Protein AF-A0A1S4CVJ0-F1 (afdb_monomer_lite)

pLDDT: mean 71.54, std 16.16, range [36.59, 92.19]

Structure (mmCIF, N/CA/C/O backbone):
data_AF-A0A1S4CVJ0-F1
#
_entry.id   AF-A0A1S4CVJ0-F1
#
loop_
_atom_site.group_PDB
_atom_site.id
_atom_site.type_symbol
_atom_site.label_atom_id
_atom_site.label_alt_id
_atom_site.label_comp_id
_atom_site.label_asym_id
_atom_site.label_entity_id
_atom_site.label_seq_id
_atom_site.pdbx_PDB_ins_code
_atom_site.Cartn_x
_atom_site.Cartn_y
_atom_site.Cartn_z
_atom_site.occupancy
_atom_site.B_iso_or_equiv
_atom_site.auth_seq_id
_atom_site.auth_comp_id
_atom_site.auth_asym_id
_atom_site.auth_atom_id
_atom_site.pdbx_PDB_model_num
ATOM 1 N N . MET A 1 1 ? 39.251 -21.357 39.640 1.00 58.16 1 MET A N 1
ATOM 2 C CA . MET A 1 1 ? 38.758 -21.929 38.361 1.00 58.16 1 MET A CA 1
ATOM 3 C C . MET A 1 1 ? 37.463 -21.287 37.866 1.00 58.16 1 MET A C 1
ATOM 5 O O . MET A 1 1 ? 37.395 -21.019 36.678 1.00 58.16 1 MET A O 1
ATOM 9 N N . ALA A 1 2 ? 36.484 -20.960 38.722 1.00 58.66 2 ALA A N 1
ATOM 10 C CA . ALA A 1 2 ? 35.226 -20.328 38.287 1.00 58.66 2 ALA A CA 1
ATOM 11 C C . ALA A 1 2 ? 35.395 -18.934 37.638 1.00 58.66 2 ALA A C 1
ATOM 13 O O . ALA A 1 2 ? 34.772 -18.647 36.623 1.00 58.66 2 ALA A O 1
ATOM 14 N N . ALA A 1 3 ? 36.299 -18.095 38.158 1.00 59.94 3 ALA A N 1
ATOM 15 C CA . ALA A 1 3 ? 36.538 -16.756 37.606 1.00 59.94 3 ALA A CA 1
ATOM 16 C C . ALA A 1 3 ? 37.170 -16.771 36.198 1.00 59.94 3 ALA A C 1
ATOM 18 O O . ALA A 1 3 ? 36.830 -15.938 35.362 1.00 59.94 3 ALA A O 1
ATOM 19 N N . MET A 1 4 ? 38.036 -17.749 35.903 1.00 64.56 4 MET A N 1
ATOM 20 C CA . MET A 1 4 ? 38.653 -17.882 34.575 1.00 64.56 4 MET A CA 1
ATOM 21 C C . MET A 1 4 ? 37.632 -18.300 33.514 1.00 64.56 4 MET A C 1
ATOM 23 O O . MET A 1 4 ? 37.719 -17.847 32.381 1.00 64.56 4 MET A O 1
ATOM 27 N N . ASN A 1 5 ? 36.635 -19.108 33.886 1.00 64.81 5 ASN A N 1
ATOM 28 C CA . ASN A 1 5 ? 35.608 -19.570 32.954 1.00 64.81 5 ASN A CA 1
ATOM 29 C C . ASN A 1 5 ? 34.641 -18.442 32.560 1.00 64.81 5 ASN A C 1
ATOM 31 O O . ASN A 1 5 ? 34.260 -18.327 31.399 1.00 64.81 5 ASN A O 1
ATOM 35 N N . ASN A 1 6 ? 34.317 -17.554 33.504 1.00 68.69 6 ASN A N 1
ATOM 36 C CA . ASN A 1 6 ? 33.498 -16.374 33.225 1.00 68.69 6 ASN A CA 1
ATOM 37 C C . ASN A 1 6 ? 34.255 -15.357 32.361 1.00 68.69 6 ASN A C 1
ATOM 39 O O . ASN A 1 6 ? 33.678 -14.781 31.443 1.00 68.69 6 ASN A O 1
ATOM 43 N N . MET A 1 7 ? 35.558 -15.178 32.600 1.00 78.94 7 MET A N 1
ATOM 44 C CA . MET A 1 7 ? 36.388 -14.300 31.774 1.00 78.94 7 MET A CA 1
ATOM 45 C C . MET A 1 7 ? 36.566 -14.853 30.349 1.00 78.94 7 MET A C 1
ATOM 47 O O . MET A 1 7 ? 36.502 -14.091 29.386 1.00 78.94 7 MET A O 1
ATOM 51 N N . LEU A 1 8 ? 36.704 -16.178 30.201 1.00 76.25 8 LEU A N 1
ATOM 52 C CA . LEU A 1 8 ? 36.772 -16.847 28.899 1.00 76.25 8 LEU A CA 1
ATOM 53 C C . LEU A 1 8 ? 35.450 -16.718 28.125 1.00 76.25 8 LEU A C 1
ATOM 55 O O . LEU A 1 8 ? 35.466 -16.411 26.938 1.00 76.25 8 LEU A O 1
ATOM 59 N N . MET A 1 9 ? 34.306 -16.881 28.797 1.00 77.19 9 MET A N 1
ATOM 60 C CA . MET A 1 9 ? 32.989 -16.697 28.176 1.00 77.19 9 MET A CA 1
ATOM 61 C C . MET A 1 9 ? 32.772 -15.255 27.703 1.00 77.19 9 MET A C 1
ATOM 63 O O . MET A 1 9 ? 32.323 -15.048 26.578 1.00 77.19 9 MET A O 1
ATOM 67 N N . MET A 1 10 ? 33.159 -14.254 28.500 1.00 81.44 10 MET A N 1
ATOM 68 C CA . MET A 1 10 ? 33.051 -12.844 28.097 1.00 81.44 10 MET A CA 1
ATOM 69 C C . MET A 1 10 ? 33.952 -12.513 26.896 1.00 81.44 10 MET A C 1
ATOM 71 O O . MET A 1 10 ? 33.525 -11.796 25.992 1.00 81.44 10 MET A O 1
ATOM 75 N N . LEU A 1 11 ? 35.162 -13.084 26.834 1.00 81.75 11 LEU A N 1
ATOM 76 C CA . LEU A 1 11 ? 36.063 -12.943 25.681 1.00 81.75 11 LEU A CA 1
ATOM 77 C C . LEU A 1 11 ? 35.493 -13.586 24.407 1.00 81.75 11 LEU A C 1
ATOM 79 O O . LEU A 1 11 ? 35.588 -12.994 23.332 1.00 81.75 11 LEU A O 1
ATOM 83 N N . MET A 1 12 ? 34.861 -14.756 24.520 1.00 79.94 12 MET A N 1
ATOM 84 C CA . MET A 1 12 ? 34.233 -15.433 23.379 1.00 79.94 12 MET A CA 1
ATOM 85 C C . MET A 1 12 ? 33.020 -14.657 22.850 1.00 79.94 12 MET A C 1
ATOM 87 O O . MET A 1 12 ? 32.871 -14.506 21.638 1.00 79.94 12 MET A O 1
ATOM 91 N N . VAL A 1 13 ? 32.188 -14.100 23.737 1.00 81.12 13 VAL A N 1
ATOM 92 C CA . VAL A 1 13 ? 31.042 -13.261 23.344 1.00 81.12 13 VAL A CA 1
ATOM 93 C C . VAL A 1 13 ? 31.513 -11.969 22.669 1.00 81.12 13 VAL A C 1
ATOM 95 O O . VAL A 1 13 ? 30.975 -11.592 21.628 1.00 81.12 13 VAL A O 1
ATOM 98 N N . ALA A 1 14 ? 32.564 -11.329 23.193 1.00 81.06 14 ALA A N 1
ATOM 99 C CA . ALA A 1 14 ? 33.146 -10.136 22.583 1.00 81.06 14 ALA A CA 1
ATOM 100 C C . ALA A 1 14 ? 33.720 -10.415 21.182 1.00 81.06 14 ALA A C 1
ATOM 102 O O . ALA A 1 14 ? 33.489 -9.625 20.270 1.00 81.06 14 ALA A O 1
ATOM 103 N N . ALA A 1 15 ? 34.401 -11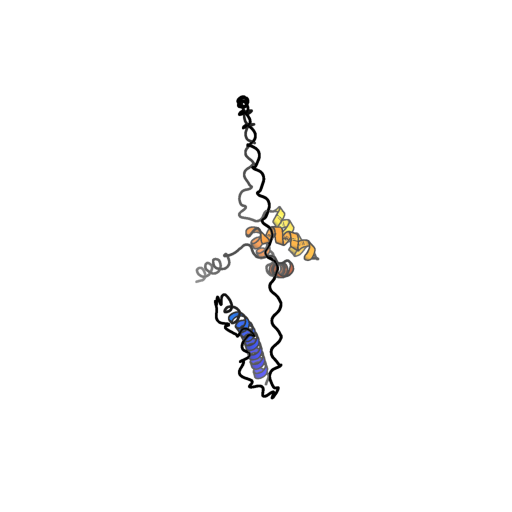.549 20.980 1.00 80.00 15 ALA A N 1
ATOM 104 C CA . ALA A 1 15 ? 34.943 -11.934 19.675 1.00 80.00 15 ALA A CA 1
ATOM 105 C C . ALA A 1 15 ? 33.842 -12.191 18.630 1.00 80.00 15 ALA A C 1
ATOM 107 O O . ALA A 1 15 ? 33.963 -11.739 17.494 1.00 80.00 15 ALA A O 1
ATOM 108 N N . ILE A 1 16 ? 32.740 -12.849 19.011 1.00 76.19 16 ILE A N 1
ATOM 109 C CA . ILE A 1 16 ? 31.595 -13.101 18.114 1.00 76.19 16 ILE A CA 1
ATOM 110 C C . ILE A 1 16 ? 30.913 -11.784 17.710 1.00 76.19 16 ILE A C 1
ATOM 112 O O . ILE A 1 16 ? 30.577 -11.590 16.536 1.00 76.19 16 ILE A O 1
ATOM 116 N N . LEU A 1 17 ? 30.755 -10.855 18.658 1.00 75.06 17 LEU A N 1
ATOM 117 C CA . LEU A 1 17 ? 30.226 -9.517 18.381 1.00 75.06 17 LEU A CA 1
ATOM 118 C C . LEU A 1 17 ? 31.165 -8.719 17.460 1.00 75.06 17 LEU A C 1
ATOM 120 O O . LEU A 1 17 ? 30.697 -8.084 16.515 1.00 75.06 17 LEU A O 1
ATOM 124 N N . PHE A 1 18 ? 32.483 -8.818 17.660 1.00 68.75 18 PHE A N 1
ATOM 125 C CA . PHE A 1 18 ? 33.478 -8.163 16.803 1.00 68.75 18 PHE A CA 1
ATOM 126 C C . PHE A 1 18 ? 33.500 -8.741 15.378 1.00 68.75 18 PHE A C 1
ATOM 128 O O . PHE A 1 18 ? 33.499 -7.985 14.407 1.00 68.75 18 PHE A O 1
ATOM 135 N N . CYS A 1 19 ? 33.435 -10.070 15.229 1.00 66.00 19 CYS A N 1
ATOM 136 C CA . CYS A 1 19 ? 33.346 -10.736 13.925 1.00 66.00 19 CYS A CA 1
ATOM 137 C C . CYS A 1 19 ? 32.074 -10.347 13.162 1.00 66.00 19 CYS A C 1
ATOM 139 O O . CYS A 1 19 ? 32.119 -10.175 11.944 1.00 66.00 19 CYS A O 1
ATOM 141 N N . SER A 1 20 ? 30.959 -10.171 13.872 1.00 65.69 20 SER A N 1
ATOM 142 C CA . SER A 1 20 ? 29.694 -9.734 13.274 1.00 65.69 20 SER A CA 1
ATOM 143 C C . SER A 1 20 ? 29.757 -8.271 12.820 1.00 65.69 20 SER A C 1
ATOM 145 O O . SER A 1 20 ? 29.237 -7.929 11.762 1.00 65.69 20 SER A O 1
ATOM 147 N N . HIS A 1 21 ? 30.461 -7.413 13.568 1.00 59.22 21 HIS A N 1
ATOM 148 C CA . HIS A 1 21 ? 30.651 -6.003 13.214 1.00 59.22 21 HIS A CA 1
ATOM 149 C C . HIS A 1 21 ? 31.613 -5.811 12.024 1.00 59.22 21 HIS A C 1
ATOM 151 O O . HIS A 1 21 ? 31.448 -4.887 11.228 1.00 59.22 21 HIS A O 1
ATOM 157 N N . GLN A 1 22 ? 32.596 -6.702 11.849 1.00 56.53 22 GLN A N 1
ATOM 158 C CA . GLN A 1 22 ? 33.580 -6.603 10.764 1.00 56.53 22 GLN A CA 1
ATOM 159 C C . GLN A 1 22 ? 33.040 -7.070 9.399 1.00 56.53 22 GLN A C 1
ATOM 161 O O . GLN A 1 22 ? 33.502 -6.582 8.370 1.00 56.53 22 GLN A O 1
ATOM 166 N N . GLN A 1 23 ? 32.007 -7.925 9.371 1.00 52.94 23 GLN A N 1
ATOM 167 C CA . GLN A 1 23 ? 31.317 -8.315 8.128 1.00 52.94 23 GLN A CA 1
ATOM 168 C C . GLN A 1 23 ? 30.494 -7.172 7.503 1.00 52.94 23 GLN A C 1
ATOM 170 O O . GLN A 1 23 ? 30.235 -7.187 6.303 1.00 52.94 23 GLN A O 1
ATOM 175 N N . VAL A 1 24 ? 30.126 -6.148 8.281 1.00 47.78 24 VAL A N 1
ATOM 176 C CA . VAL A 1 24 ? 29.364 -4.985 7.787 1.00 47.78 24 VAL A CA 1
ATOM 177 C C . VAL A 1 24 ? 30.281 -3.921 7.156 1.00 47.78 24 VAL A C 1
ATOM 179 O O . VAL A 1 24 ? 29.832 -3.131 6.328 1.00 47.78 24 VAL A O 1
ATOM 182 N N . ALA A 1 25 ? 31.581 -3.922 7.478 1.00 47.75 25 ALA A N 1
ATOM 183 C CA . ALA A 1 25 ? 32.543 -2.946 6.955 1.00 47.75 25 ALA A CA 1
ATOM 184 C C . ALA A 1 25 ? 33.106 -3.306 5.565 1.00 47.75 25 ALA A C 1
ATOM 186 O O . ALA A 1 25 ? 33.498 -2.412 4.821 1.00 47.75 25 ALA A O 1
ATOM 187 N N . THR A 1 26 ? 33.122 -4.585 5.177 1.00 45.84 26 THR A N 1
ATOM 188 C CA . THR A 1 26 ? 33.701 -5.039 3.895 1.00 45.84 26 THR A CA 1
ATOM 189 C C . THR A 1 26 ? 32.701 -5.096 2.735 1.00 45.84 26 THR A C 1
ATOM 191 O O . THR A 1 26 ? 33.106 -5.280 1.592 1.00 45.84 26 THR A O 1
ATOM 194 N N . ALA A 1 27 ? 31.405 -4.879 2.984 1.00 46.47 27 ALA A N 1
ATOM 195 C CA . ALA A 1 27 ? 30.369 -4.864 1.943 1.00 46.47 27 ALA A CA 1
ATOM 196 C C . ALA A 1 27 ? 30.136 -3.476 1.308 1.00 46.47 27 ALA A C 1
ATOM 198 O O . ALA A 1 27 ? 29.222 -3.307 0.502 1.00 46.47 27 ALA A O 1
ATOM 199 N N . ARG A 1 28 ? 30.949 -2.470 1.662 1.00 46.56 28 ARG A N 1
ATOM 200 C CA . ARG A 1 28 ? 30.811 -1.083 1.187 1.00 46.56 28 ARG A CA 1
ATOM 201 C C . ARG A 1 28 ? 31.945 -0.599 0.274 1.00 46.56 28 ARG A C 1
ATOM 203 O O . ARG A 1 28 ? 32.145 0.599 0.152 1.00 46.56 28 ARG A O 1
ATOM 210 N N . GLU A 1 29 ? 32.620 -1.521 -0.409 1.00 46.72 29 GLU A N 1
ATOM 211 C CA . GLU A 1 29 ? 33.662 -1.239 -1.413 1.00 46.72 29 GLU A CA 1
ATOM 212 C C . GLU A 1 29 ? 33.456 -2.110 -2.673 1.00 46.72 29 GLU A C 1
ATOM 214 O O . GLU A 1 29 ? 34.375 -2.760 -3.146 1.00 46.72 29 GLU A O 1
ATOM 219 N N . VAL A 1 30 ? 32.233 -2.192 -3.215 1.00 48.09 30 VAL A N 1
ATOM 220 C CA . VAL A 1 30 ? 32.009 -2.663 -4.603 1.00 48.09 30 VAL A CA 1
ATOM 221 C C . VAL A 1 30 ? 30.830 -1.904 -5.214 1.00 48.09 30 VAL A C 1
ATOM 223 O O . VAL A 1 30 ? 29.767 -2.458 -5.482 1.00 48.09 30 VAL A O 1
ATOM 226 N N . VAL A 1 31 ? 30.991 -0.597 -5.408 1.00 41.41 31 VAL A N 1
ATOM 227 C CA . VAL A 1 31 ? 30.119 0.180 -6.295 1.00 41.41 31 VAL A CA 1
ATOM 228 C C . VAL A 1 31 ? 31.018 1.022 -7.200 1.00 41.41 31 VAL A C 1
ATOM 230 O O . VAL A 1 31 ? 31.683 1.941 -6.743 1.00 41.41 31 VAL A O 1
ATOM 233 N N . VAL A 1 32 ? 30.983 0.666 -8.489 1.00 38.50 32 VAL A N 1
ATOM 234 C CA . VAL A 1 32 ? 31.603 1.320 -9.657 1.00 38.50 32 VAL A CA 1
ATOM 235 C C . VAL A 1 32 ? 33.103 1.063 -9.853 1.00 38.50 32 VAL A C 1
ATOM 237 O O . VAL A 1 32 ? 33.946 1.919 -9.620 1.00 38.50 32 VAL A O 1
ATOM 240 N N . ALA A 1 33 ? 33.415 -0.106 -10.418 1.00 37.69 33 ALA A N 1
ATOM 241 C CA . ALA A 1 33 ? 34.469 -0.196 -11.424 1.00 37.69 33 ALA A CA 1
ATOM 242 C C . ALA A 1 33 ? 33.816 0.057 -12.798 1.00 37.69 33 ALA A C 1
ATOM 244 O O . ALA A 1 33 ? 33.203 -0.840 -13.374 1.00 37.69 33 ALA A O 1
ATOM 245 N N . ASP A 1 34 ? 33.877 1.301 -13.275 1.00 47.94 34 ASP A N 1
ATOM 246 C CA . ASP A 1 34 ? 33.759 1.624 -14.700 1.00 47.94 34 ASP A CA 1
ATOM 247 C C . ASP A 1 34 ? 35.166 1.443 -15.279 1.00 47.94 34 ASP A C 1
ATOM 249 O O . ASP A 1 34 ? 35.997 2.340 -15.166 1.00 47.94 34 ASP A O 1
ATOM 253 N N . ASP A 1 35 ? 35.471 0.250 -15.798 1.00 40.38 35 ASP A N 1
ATOM 254 C CA . ASP A 1 35 ? 36.708 0.027 -16.547 1.00 40.38 35 ASP A CA 1
ATOM 255 C C . ASP A 1 35 ? 36.378 -0.348 -17.990 1.00 40.38 35 ASP A C 1
ATOM 257 O O . ASP A 1 35 ? 35.882 -1.425 -18.338 1.00 40.38 35 ASP A O 1
ATOM 261 N N . ARG A 1 36 ? 36.595 0.660 -18.823 1.00 50.16 36 ARG A N 1
ATOM 262 C CA . ARG A 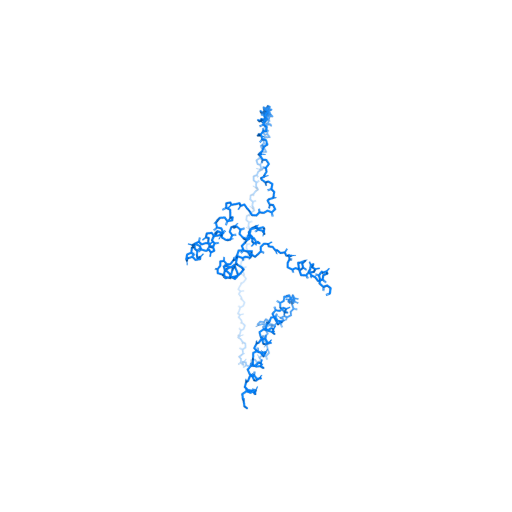1 36 ? 36.512 0.659 -20.267 1.00 50.16 36 ARG A CA 1
ATOM 263 C C . ARG A 1 36 ? 37.833 0.122 -20.809 1.00 50.16 36 ARG A C 1
ATOM 265 O O . ARG A 1 36 ? 38.844 0.798 -20.694 1.00 50.16 36 ARG A O 1
ATOM 272 N N . ASN A 1 37 ? 37.737 -0.969 -21.570 1.00 50.56 37 ASN A N 1
ATOM 273 C CA . ASN A 1 37 ? 38.689 -1.362 -22.611 1.00 50.56 37 ASN A CA 1
ATOM 274 C C . ASN A 1 37 ? 40.104 -1.724 -22.129 1.00 50.56 37 ASN A C 1
ATOM 276 O O . ASN A 1 37 ? 40.959 -0.857 -22.107 1.00 50.56 37 ASN A O 1
ATOM 280 N N . GLU A 1 38 ? 40.366 -3.017 -21.927 1.00 49.34 38 GLU A N 1
ATOM 281 C CA . GLU A 1 38 ? 41.635 -3.682 -22.282 1.00 49.34 38 GLU A CA 1
ATOM 282 C C . GLU A 1 38 ? 41.445 -5.213 -22.176 1.00 49.34 38 GLU A C 1
ATOM 284 O O . GLU A 1 38 ? 41.773 -5.859 -21.185 1.00 49.34 38 GLU A O 1
ATOM 289 N N . LEU A 1 39 ? 40.863 -5.816 -23.215 1.00 45.12 39 LEU A N 1
ATOM 290 C CA . LEU A 1 39 ? 40.928 -7.265 -23.452 1.00 45.12 39 LEU A CA 1
ATOM 291 C C . LEU A 1 39 ? 41.196 -7.492 -24.940 1.00 45.12 39 LEU A C 1
ATOM 293 O O . LEU A 1 39 ? 40.393 -8.016 -25.710 1.00 45.12 39 LEU A O 1
ATOM 297 N N . GLN A 1 40 ? 42.377 -7.027 -25.336 1.00 53.59 40 GLN A N 1
ATOM 298 C CA . GLN A 1 40 ? 43.050 -7.360 -26.578 1.00 53.59 40 GLN A CA 1
ATOM 299 C C . GLN A 1 40 ? 43.548 -8.815 -26.479 1.00 53.59 40 GLN A C 1
ATOM 301 O O . GLN A 1 40 ? 44.708 -9.084 -26.188 1.00 53.59 40 GLN A O 1
ATOM 306 N N . LEU A 1 41 ? 42.651 -9.781 -26.688 1.00 49.88 41 LEU A N 1
ATOM 307 C CA . LEU A 1 41 ? 43.004 -11.198 -26.810 1.00 49.88 41 LEU A CA 1
ATOM 308 C C . LEU A 1 41 ? 42.513 -11.744 -28.157 1.00 49.88 41 LEU A C 1
ATOM 310 O O . LEU A 1 41 ? 41.409 -12.254 -28.301 1.00 49.88 41 LEU A O 1
ATOM 314 N N . LEU A 1 42 ? 43.396 -11.538 -29.138 1.00 45.91 42 LEU A N 1
ATOM 315 C CA . LEU A 1 42 ? 43.734 -12.400 -30.274 1.00 45.91 42 LEU A CA 1
ATOM 316 C C . LEU A 1 42 ? 42.585 -13.081 -31.031 1.00 45.91 42 LEU A C 1
ATOM 318 O O . LEU A 1 42 ? 42.049 -14.118 -30.649 1.00 45.91 42 LEU A O 1
ATOM 322 N N . TRP A 1 43 ? 42.303 -12.522 -32.207 1.00 41.75 43 TRP A N 1
ATOM 323 C CA . TRP A 1 43 ? 41.469 -13.142 -33.227 1.00 41.75 43 TRP A CA 1
ATOM 324 C C . TRP A 1 43 ? 42.145 -14.400 -33.826 1.00 41.75 43 TRP A C 1
ATOM 326 O O . TRP A 1 43 ? 43.365 -14.407 -33.983 1.00 41.75 43 TRP A O 1
ATOM 336 N N . PRO A 1 44 ? 41.387 -15.438 -34.241 1.00 50.03 44 PRO A N 1
ATOM 337 C CA . PRO A 1 44 ? 41.907 -16.755 -34.657 1.00 50.03 44 PRO A CA 1
ATOM 338 C C . PRO A 1 44 ? 42.703 -16.850 -35.976 1.00 50.03 44 PRO A C 1
ATOM 340 O O . PRO A 1 44 ? 42.837 -17.950 -36.511 1.00 50.03 44 PRO A O 1
ATOM 343 N N . TRP A 1 45 ? 43.206 -15.754 -36.547 1.00 46.28 45 TRP A N 1
ATOM 344 C CA . TRP A 1 45 ? 43.800 -15.737 -37.894 1.00 46.28 45 TRP A CA 1
ATOM 345 C C . TRP A 1 45 ? 45.269 -15.311 -37.915 1.00 46.28 45 TRP A C 1
ATOM 347 O O . TRP A 1 45 ? 45.648 -14.394 -38.633 1.00 46.28 45 TRP A O 1
ATOM 357 N N . GLU A 1 46 ? 46.116 -16.055 -37.211 1.00 45.16 46 GLU A N 1
ATOM 358 C CA . GLU A 1 46 ? 47.526 -16.173 -37.590 1.00 45.16 46 GLU A CA 1
ATOM 359 C C . GLU A 1 46 ? 47.917 -17.648 -37.655 1.00 45.16 46 GLU A C 1
ATOM 361 O O . GLU A 1 46 ? 48.406 -18.241 -36.698 1.00 45.16 46 GLU A O 1
ATOM 366 N N . ILE A 1 47 ? 47.690 -18.251 -38.823 1.00 56.91 47 ILE A N 1
ATOM 367 C CA . ILE A 1 47 ? 48.435 -19.436 -39.249 1.00 56.91 47 ILE A CA 1
ATOM 368 C C . ILE A 1 47 ? 49.512 -18.924 -40.218 1.00 56.91 47 ILE A C 1
ATOM 370 O O . ILE A 1 47 ? 49.181 -18.557 -41.350 1.00 56.91 47 ILE A O 1
ATOM 374 N N . PRO A 1 48 ? 50.791 -18.857 -39.808 1.00 56.34 48 PRO A N 1
ATOM 375 C CA . PRO A 1 48 ? 51.874 -18.415 -40.678 1.00 56.34 48 PRO A CA 1
ATOM 376 C C . PRO A 1 48 ? 52.063 -19.389 -41.849 1.00 56.34 48 PRO A C 1
ATOM 378 O O . PRO A 1 48 ? 52.312 -20.578 -41.655 1.00 56.34 48 PRO A O 1
ATOM 381 N N . CYS A 1 49 ? 51.997 -18.874 -43.079 1.00 54.56 49 CYS A N 1
ATOM 382 C CA . CYS A 1 49 ? 52.150 -19.613 -44.343 1.00 54.56 49 CYS A CA 1
ATOM 383 C C . CYS A 1 49 ? 53.590 -20.111 -44.626 1.00 54.56 49 CYS A C 1
ATOM 385 O O . CYS A 1 49 ? 53.981 -20.243 -45.782 1.00 54.56 49 CYS A O 1
ATOM 387 N N . TYR A 1 50 ? 54.395 -20.384 -43.596 1.00 60.41 50 TYR A N 1
ATOM 388 C CA . TYR A 1 50 ? 55.814 -20.745 -43.730 1.00 60.41 50 TYR A CA 1
ATOM 389 C C . TYR A 1 50 ? 56.109 -22.238 -43.531 1.00 60.41 50 TYR A C 1
ATOM 391 O O . TYR A 1 50 ? 57.273 -22.614 -43.390 1.00 60.41 50 TYR A O 1
ATOM 399 N N . LEU A 1 51 ? 55.101 -23.119 -43.586 1.00 46.72 51 LEU A N 1
ATOM 400 C CA . LEU A 1 51 ? 55.377 -24.543 -43.788 1.00 46.72 51 LEU A CA 1
ATOM 401 C C . LEU A 1 51 ? 55.741 -24.796 -45.254 1.00 46.72 51 LEU A C 1
ATOM 403 O O . LEU A 1 51 ? 54.901 -24.922 -46.142 1.00 46.72 51 LEU A O 1
ATOM 407 N N . THR A 1 52 ? 57.047 -24.861 -45.468 1.00 48.75 52 THR A N 1
ATOM 408 C CA . THR A 1 52 ? 57.726 -25.313 -46.677 1.00 48.75 52 THR A CA 1
ATOM 409 C C . THR A 1 52 ? 57.344 -26.769 -46.950 1.00 48.75 52 THR A C 1
ATOM 411 O O . THR A 1 52 ? 57.793 -27.691 -46.275 1.00 48.75 52 THR A O 1
ATOM 414 N N . TRP A 1 53 ? 56.481 -26.973 -47.942 1.00 41.38 53 TRP A N 1
ATOM 415 C CA . TRP A 1 53 ? 56.066 -28.283 -48.440 1.00 41.38 53 TRP A CA 1
ATOM 416 C C . TRP A 1 53 ? 57.013 -28.714 -49.569 1.00 41.38 53 TRP A C 1
ATOM 418 O O . TRP A 1 53 ? 57.063 -28.031 -50.593 1.00 41.38 53 TRP A O 1
ATOM 428 N N . PRO A 1 54 ? 57.754 -29.831 -49.459 1.00 51.56 54 PRO A N 1
ATOM 429 C CA . PRO A 1 54 ? 58.510 -30.359 -50.580 1.00 51.56 54 PRO A CA 1
ATOM 430 C C . PRO A 1 54 ? 57.658 -31.428 -51.271 1.00 51.56 54 PRO A C 1
ATOM 432 O O . PRO A 1 54 ? 57.542 -32.547 -50.778 1.00 51.56 54 PRO A O 1
ATOM 435 N N . PHE A 1 55 ? 57.030 -31.103 -52.402 1.00 54.94 55 PHE A N 1
ATOM 436 C CA . PHE A 1 55 ? 56.463 -32.123 -53.291 1.00 54.94 55 PHE A CA 1
ATOM 437 C C . PHE A 1 55 ? 57.131 -32.036 -54.670 1.00 54.94 55 PHE A C 1
ATOM 439 O O . PHE A 1 55 ? 57.020 -31.004 -55.333 1.00 54.94 55 PHE A O 1
ATOM 446 N N . PRO A 1 56 ? 57.846 -33.085 -55.112 1.00 57.88 56 PRO A N 1
ATOM 447 C CA . PRO A 1 56 ? 58.584 -33.080 -56.365 1.00 57.88 56 PRO A CA 1
ATOM 448 C C . PRO A 1 56 ? 57.701 -33.633 -57.487 1.00 57.88 56 PRO A C 1
ATOM 450 O O . PRO A 1 56 ? 57.859 -34.783 -57.887 1.00 57.88 56 PRO A O 1
ATOM 453 N N . TRP A 1 57 ? 56.738 -32.855 -57.985 1.00 57.94 57 TRP A N 1
ATOM 454 C CA . TRP A 1 57 ? 55.982 -33.227 -59.189 1.00 57.94 57 TRP A CA 1
ATOM 455 C C . TRP A 1 57 ? 56.355 -32.310 -60.360 1.00 57.94 57 TRP A C 1
ATOM 457 O O . TRP A 1 57 ? 56.351 -31.088 -60.198 1.00 57.94 57 TRP A O 1
ATOM 467 N N . PRO A 1 58 ? 56.694 -32.865 -61.539 1.00 64.94 58 PRO A N 1
ATOM 468 C CA . PRO A 1 58 ? 56.960 -32.060 -62.721 1.00 64.94 58 PRO A CA 1
ATOM 469 C C . PRO A 1 58 ? 55.670 -31.378 -63.214 1.00 64.94 58 PRO A C 1
ATOM 471 O O . PRO A 1 58 ? 54.583 -31.951 -63.085 1.00 64.94 58 PRO A O 1
ATOM 474 N N . PRO A 1 59 ? 55.763 -30.163 -63.783 1.00 66.56 59 PRO A N 1
ATOM 475 C CA . PRO A 1 59 ? 54.596 -29.445 -64.281 1.00 66.56 59 PRO A CA 1
ATOM 476 C C . PRO A 1 59 ? 53.946 -30.186 -65.467 1.00 66.56 59 PRO A C 1
ATOM 478 O O . PRO A 1 59 ? 54.658 -30.773 -66.288 1.00 66.56 59 PRO A O 1
ATOM 481 N N . PRO A 1 60 ? 52.603 -30.164 -65.585 1.00 67.38 60 PRO A N 1
ATOM 482 C CA . PRO A 1 60 ? 51.897 -30.797 -66.695 1.00 67.38 60 PRO A CA 1
ATOM 483 C C . PRO A 1 60 ? 52.215 -30.112 -68.039 1.00 67.38 60 PRO A C 1
ATOM 485 O O . PRO A 1 60 ? 52.528 -28.918 -68.065 1.00 67.38 60 PRO A O 1
ATOM 488 N N . PRO A 1 61 ? 52.119 -30.840 -69.169 1.00 74.94 61 PRO A N 1
ATOM 489 C CA . PRO A 1 61 ? 52.403 -30.287 -70.489 1.00 74.94 61 PRO A CA 1
ATOM 490 C C . PRO A 1 61 ? 51.421 -29.161 -70.867 1.00 74.94 61 PRO A C 1
ATOM 492 O O . PRO A 1 61 ? 50.266 -29.167 -70.426 1.00 74.94 61 PRO A O 1
ATOM 495 N N . PRO A 1 62 ? 51.854 -28.196 -71.701 1.00 69.94 62 PRO A N 1
ATOM 496 C CA . PRO A 1 62 ? 51.017 -27.076 -72.107 1.00 69.94 62 PRO A CA 1
ATOM 497 C C . PRO A 1 62 ? 49.828 -27.557 -72.948 1.00 69.94 62 PRO A C 1
ATOM 499 O O . PRO A 1 62 ? 49.984 -28.287 -73.927 1.00 69.94 62 PRO A O 1
ATOM 502 N N . TRP A 1 63 ? 48.626 -27.135 -72.554 1.00 68.25 63 TRP A N 1
ATOM 503 C CA . TRP A 1 63 ? 47.387 -27.436 -73.268 1.00 68.25 63 TRP A CA 1
ATOM 504 C C . TRP A 1 63 ? 47.318 -26.685 -74.608 1.00 68.25 63 TRP A C 1
ATOM 506 O O . TRP A 1 63 ? 47.730 -25.523 -74.675 1.00 68.25 63 TRP A O 1
ATOM 516 N N . PRO A 1 64 ? 46.757 -27.294 -75.671 1.00 70.31 64 PRO A N 1
ATOM 517 C CA . PRO A 1 64 ? 46.542 -26.602 -76.935 1.00 70.31 64 PRO A CA 1
ATOM 518 C C . PRO A 1 64 ? 45.545 -25.446 -76.766 1.00 70.31 64 PRO A C 1
ATOM 520 O O . PRO A 1 64 ? 44.526 -25.572 -76.083 1.00 70.31 64 PRO A O 1
ATOM 523 N N . CYS A 1 65 ? 45.841 -24.308 -77.400 1.00 61.78 65 CYS A N 1
ATOM 524 C CA . CYS A 1 65 ? 44.991 -23.122 -77.342 1.00 61.78 65 CYS A CA 1
ATOM 525 C C . CYS A 1 65 ? 43.603 -23.402 -77.954 1.00 61.78 65 CYS A C 1
ATOM 527 O O . CYS A 1 65 ? 43.525 -23.951 -79.057 1.00 61.78 65 CYS A O 1
ATOM 529 N N . PRO A 1 66 ? 42.502 -22.998 -77.294 1.00 70.81 66 PRO A N 1
ATOM 530 C CA . PRO A 1 66 ? 41.164 -23.150 -77.852 1.00 70.81 66 PRO A CA 1
ATOM 531 C C . PRO A 1 66 ? 40.961 -22.239 -79.079 1.00 70.81 66 PRO A C 1
ATOM 533 O O . PRO A 1 66 ? 41.537 -21.148 -79.141 1.00 70.81 66 PRO A O 1
ATOM 536 N N . PRO A 1 67 ? 40.123 -22.647 -80.051 1.00 78.38 67 PRO A N 1
ATOM 537 C CA . PRO A 1 67 ? 39.841 -21.846 -81.237 1.00 78.38 67 PRO A CA 1
ATOM 538 C C . PRO A 1 67 ? 39.123 -20.528 -80.885 1.00 78.38 67 PRO A C 1
ATOM 540 O O . PRO A 1 67 ? 38.418 -20.446 -79.872 1.00 78.38 67 PRO A O 1
ATOM 543 N N . PRO A 1 68 ? 39.263 -19.485 -81.723 1.00 70.38 68 PRO A N 1
ATOM 544 C CA . PRO A 1 68 ? 38.665 -18.180 -81.466 1.00 70.38 68 PRO A CA 1
ATOM 545 C C . PRO A 1 68 ? 37.131 -18.247 -81.431 1.00 70.38 68 PRO A C 1
ATOM 547 O O . PRO A 1 68 ? 36.488 -18.829 -82.306 1.00 70.38 68 PRO A O 1
ATOM 550 N N . ARG A 1 69 ? 36.530 -17.614 -80.413 1.00 74.19 69 ARG A N 1
ATOM 551 C CA . ARG A 1 69 ? 35.070 -17.515 -80.259 1.00 74.19 69 ARG A CA 1
ATOM 552 C C . ARG A 1 69 ? 34.449 -16.660 -81.379 1.00 74.19 69 ARG A C 1
ATOM 554 O O . ARG A 1 69 ? 34.995 -15.603 -81.702 1.00 74.19 69 ARG A O 1
ATOM 561 N N . PRO A 1 70 ? 33.269 -17.038 -81.908 1.00 71.69 70 PRO A N 1
ATOM 562 C CA . PRO A 1 70 ? 32.513 -16.196 -82.832 1.00 71.69 70 PRO A CA 1
ATOM 563 C C . PRO A 1 70 ? 32.170 -14.833 -82.216 1.00 71.69 70 PRO A C 1
ATOM 565 O O . PRO A 1 70 ? 31.842 -14.739 -81.030 1.00 71.69 70 PRO A O 1
ATOM 568 N N . ARG A 1 71 ? 32.210 -13.770 -83.031 1.00 75.94 71 ARG A N 1
ATOM 569 C CA . ARG A 1 71 ? 31.839 -12.414 -82.598 1.00 75.94 71 ARG A CA 1
ATOM 570 C C . ARG A 1 71 ? 30.340 -12.334 -82.246 1.00 75.94 71 ARG A C 1
ATOM 572 O O . ARG A 1 71 ? 29.521 -12.866 -82.998 1.00 75.94 71 ARG A O 1
ATOM 579 N N . PRO A 1 72 ? 29.957 -11.635 -81.160 1.00 69.00 72 PRO A N 1
ATOM 580 C CA . PRO A 1 72 ? 28.553 -11.421 -80.814 1.00 69.00 72 PRO A CA 1
ATOM 581 C C . PRO A 1 72 ? 27.817 -10.625 -81.899 1.00 69.00 72 PRO A C 1
ATOM 583 O O . PRO A 1 72 ? 28.344 -9.639 -82.417 1.00 69.00 72 PRO A O 1
ATOM 586 N N . ARG A 1 73 ? 26.578 -11.022 -82.218 1.00 76.50 73 ARG A N 1
ATOM 587 C CA . ARG A 1 73 ? 25.691 -10.224 -83.080 1.00 76.50 73 ARG A CA 1
ATOM 588 C C . ARG A 1 73 ? 25.297 -8.909 -82.381 1.00 76.50 73 ARG A C 1
ATOM 590 O O . ARG A 1 73 ? 25.132 -8.908 -81.159 1.00 76.50 73 ARG A O 1
ATOM 597 N N . PRO A 1 74 ? 25.094 -7.808 -83.129 1.00 73.12 74 PRO A N 1
ATOM 598 C CA . PRO A 1 74 ? 24.616 -6.548 -82.564 1.00 73.12 74 PRO A CA 1
ATOM 599 C C . PRO A 1 74 ? 23.256 -6.723 -81.875 1.00 73.12 74 PRO A C 1
ATOM 601 O O . PRO A 1 74 ? 22.343 -7.329 -82.440 1.00 73.12 74 PRO A O 1
ATOM 604 N N . ARG A 1 75 ? 23.113 -6.183 -80.658 1.00 74.56 75 ARG A N 1
ATOM 605 C CA . ARG A 1 75 ? 21.824 -6.133 -79.950 1.00 74.56 75 ARG A CA 1
ATOM 606 C C . ARG A 1 75 ? 20.859 -5.183 -80.682 1.00 74.56 75 ARG A C 1
ATOM 608 O O . ARG A 1 75 ? 21.286 -4.093 -81.067 1.00 74.56 75 ARG A O 1
ATOM 615 N N . PRO A 1 76 ? 19.571 -5.543 -80.831 1.00 73.00 76 PRO A N 1
ATOM 616 C CA . PRO A 1 76 ? 18.547 -4.614 -81.304 1.00 73.00 76 PRO A CA 1
ATOM 617 C C . PRO A 1 76 ? 18.477 -3.369 -80.410 1.00 73.00 76 PRO A C 1
ATOM 619 O O . PRO A 1 76 ? 18.629 -3.467 -79.189 1.00 73.00 76 PRO A O 1
ATOM 622 N N . ARG A 1 77 ? 18.255 -2.197 -81.017 1.00 78.12 77 ARG A N 1
ATOM 623 C CA . ARG A 1 77 ? 18.079 -0.940 -80.277 1.00 78.12 77 ARG A CA 1
ATOM 624 C C . ARG A 1 77 ? 16.782 -0.990 -79.449 1.00 78.12 77 ARG A C 1
ATOM 626 O O . ARG A 1 77 ? 15.777 -1.476 -79.966 1.00 78.12 77 ARG A O 1
ATOM 633 N N . PRO A 1 78 ? 16.775 -0.473 -78.207 1.00 75.69 78 PRO A N 1
ATOM 634 C CA . PRO A 1 78 ? 15.549 -0.323 -77.426 1.00 75.69 78 PRO A CA 1
ATOM 635 C C . PRO A 1 78 ? 14.558 0.613 -78.129 1.00 75.69 78 PRO A C 1
ATOM 637 O O . PRO A 1 78 ? 14.961 1.650 -78.661 1.00 75.69 78 PRO A O 1
ATOM 640 N N . CYS A 1 79 ? 13.271 0.261 -78.121 1.00 74.62 79 CYS A N 1
ATOM 641 C CA . CYS A 1 79 ? 12.207 1.160 -78.567 1.00 74.62 79 CYS A CA 1
ATOM 642 C C . CYS A 1 79 ? 12.136 2.406 -77.662 1.00 74.62 79 CYS A C 1
ATOM 644 O O . CYS A 1 79 ? 12.382 2.293 -76.458 1.00 74.62 79 CYS A O 1
ATOM 646 N N . PRO A 1 80 ? 11.795 3.585 -78.210 1.00 78.25 80 PRO A N 1
ATOM 647 C CA . PRO A 1 80 ? 11.609 4.792 -77.411 1.00 78.25 80 PRO A CA 1
ATOM 648 C C . PRO A 1 80 ? 10.443 4.624 -76.425 1.00 78.25 80 PRO A C 1
ATOM 650 O O . PRO A 1 80 ? 9.404 4.063 -76.774 1.00 78.25 80 PRO A O 1
ATOM 653 N N . SER A 1 81 ? 10.622 5.119 -75.197 1.00 75.81 81 SER A N 1
ATOM 654 C CA . SER A 1 81 ? 9.567 5.122 -74.176 1.00 75.81 81 SER A CA 1
ATOM 655 C C . SER A 1 81 ? 8.390 6.017 -74.585 1.00 75.81 81 SER A C 1
ATOM 657 O O . SER A 1 81 ? 8.611 7.074 -75.182 1.00 75.81 81 SER A O 1
ATOM 659 N N . PRO A 1 82 ? 7.147 5.640 -74.232 1.00 79.38 82 PRO A N 1
ATOM 660 C CA . PRO A 1 82 ? 5.975 6.469 -74.479 1.00 79.38 82 PRO A CA 1
ATOM 661 C C . PRO A 1 82 ? 6.024 7.783 -73.674 1.00 79.38 82 PRO A C 1
ATOM 663 O O . PRO A 1 82 ? 6.650 7.834 -72.609 1.00 79.38 82 PRO A O 1
ATOM 666 N N . PRO A 1 83 ? 5.361 8.851 -74.162 1.00 82.94 83 PRO A N 1
ATOM 667 C CA . PRO A 1 83 ? 5.292 10.127 -73.459 1.00 82.94 83 PRO A CA 1
ATOM 668 C C . PRO A 1 83 ? 4.544 9.994 -72.120 1.00 82.94 83 PRO A C 1
ATOM 670 O O . PRO A 1 83 ? 3.642 9.160 -71.996 1.00 82.94 83 PRO A O 1
ATOM 673 N N . PRO A 1 84 ? 4.891 10.814 -71.110 1.00 78.88 84 PRO A N 1
ATOM 674 C CA . PRO A 1 84 ? 4.233 10.774 -69.811 1.00 78.88 84 PRO A CA 1
ATOM 675 C C . PRO A 1 84 ? 2.764 11.228 -69.906 1.00 78.88 84 PRO A C 1
ATOM 677 O O . PRO A 1 84 ? 2.438 12.100 -70.718 1.00 78.88 84 PRO A O 1
ATOM 680 N N . PRO A 1 85 ? 1.872 10.676 -69.063 1.00 81.69 85 PRO A N 1
ATOM 681 C CA . PRO A 1 85 ? 0.472 11.077 -69.032 1.00 81.69 85 PRO A CA 1
ATOM 682 C C . PRO A 1 85 ? 0.306 12.533 -68.550 1.00 81.69 85 PRO A C 1
ATOM 684 O O . PRO A 1 85 ? 1.139 13.036 -67.786 1.00 81.69 85 PRO A O 1
ATOM 687 N N . PRO A 1 86 ? -0.773 13.225 -68.964 1.00 78.75 86 PRO A N 1
ATOM 688 C CA . PRO A 1 86 ? -1.046 14.592 -68.536 1.00 78.75 86 PRO A CA 1
ATOM 689 C C . PRO A 1 86 ? -1.263 14.679 -67.019 1.00 78.75 86 PRO A C 1
ATOM 691 O O . PRO A 1 86 ? -1.861 13.796 -66.402 1.00 78.75 86 PRO A O 1
ATOM 694 N N . ARG A 1 87 ? -0.786 15.775 -66.412 1.00 78.75 87 ARG A N 1
ATOM 695 C CA . ARG A 1 87 ? -0.946 16.034 -64.974 1.00 78.75 87 ARG A CA 1
ATOM 696 C C . ARG A 1 87 ? -2.433 16.181 -64.606 1.00 78.75 87 ARG A C 1
ATOM 698 O O . ARG A 1 87 ? -3.138 16.934 -65.284 1.00 78.75 87 ARG A O 1
ATOM 705 N N . PRO A 1 88 ? -2.902 15.548 -63.514 1.00 75.75 88 PRO A N 1
ATOM 706 C CA . PRO A 1 88 ? -4.241 15.783 -62.984 1.00 75.75 88 PRO A CA 1
ATOM 707 C C . PRO A 1 88 ? -4.444 17.260 -62.629 1.00 75.75 88 PRO A C 1
ATOM 709 O O . PRO A 1 88 ? -3.534 17.910 -62.105 1.00 75.75 88 PRO A O 1
ATOM 712 N N . ARG A 1 89 ? -5.641 17.796 -62.903 1.00 79.62 89 ARG A N 1
ATOM 713 C CA . ARG A 1 89 ? -6.018 19.146 -62.460 1.00 79.62 89 ARG A CA 1
ATOM 714 C C . ARG A 1 89 ? -6.118 19.184 -60.926 1.00 79.62 89 ARG A C 1
ATOM 716 O O . ARG A 1 89 ? -6.591 18.207 -60.345 1.00 79.62 89 ARG A O 1
ATOM 723 N N . PRO A 1 90 ? -5.719 20.288 -60.267 1.00 78.38 90 PRO A N 1
ATOM 724 C CA . PRO A 1 90 ? -5.909 20.446 -58.829 1.00 78.38 90 PRO A CA 1
ATOM 725 C C . PRO A 1 90 ? -7.399 20.401 -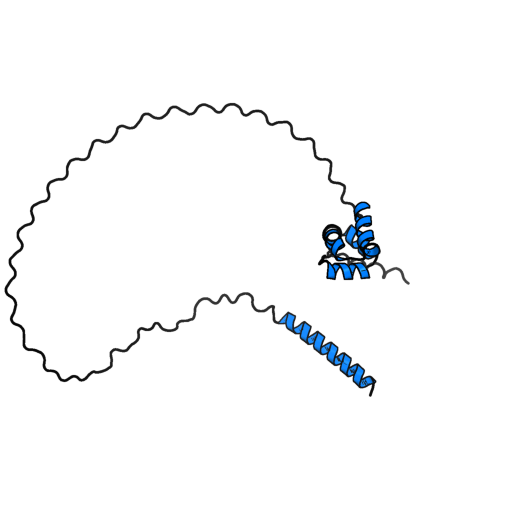58.475 1.00 78.38 90 PRO A C 1
ATOM 727 O O . PRO A 1 90 ? -8.202 21.090 -59.110 1.00 78.38 90 PRO A O 1
ATOM 730 N N . CYS A 1 91 ? -7.764 19.599 -57.473 1.00 75.94 91 CYS A N 1
ATOM 731 C CA . CYS A 1 91 ? -9.118 19.603 -56.927 1.00 75.94 91 CYS A CA 1
ATOM 732 C C . CYS A 1 91 ? -9.443 20.973 -56.307 1.00 75.94 91 CYS A C 1
ATOM 734 O O . CYS A 1 91 ? -8.553 21.602 -55.725 1.00 75.94 91 CYS A O 1
ATOM 736 N N . PRO A 1 92 ? -10.702 21.439 -56.398 1.00 77.69 92 PRO A N 1
ATOM 737 C CA . PRO A 1 92 ? -11.132 22.645 -55.704 1.00 77.69 92 PRO A CA 1
ATOM 738 C C . PRO A 1 92 ? -10.955 22.482 -54.189 1.00 77.69 92 PRO A C 1
ATOM 740 O O . PRO A 1 92 ? -11.177 21.404 -53.636 1.00 77.69 92 PRO A O 1
ATOM 743 N N . SER A 1 93 ? -10.531 23.564 -53.535 1.00 79.50 93 SER A N 1
ATOM 744 C CA . SER A 1 93 ? -10.299 23.587 -52.090 1.00 79.50 93 SER A CA 1
ATOM 745 C C . SER A 1 93 ? -11.611 23.328 -51.333 1.00 79.50 93 SER A C 1
ATOM 747 O O . SER A 1 93 ? -12.646 23.869 -51.736 1.00 79.50 93 SER A O 1
ATOM 749 N N . PRO A 1 94 ? -11.606 22.520 -50.257 1.00 81.06 94 PRO A N 1
ATOM 750 C CA . PRO A 1 94 ? -12.809 22.255 -49.478 1.00 81.06 94 PRO A CA 1
ATOM 751 C C . PRO A 1 94 ? -13.343 23.535 -48.807 1.00 81.06 94 PRO A C 1
ATOM 753 O O . PRO A 1 94 ? -12.564 24.446 -48.507 1.00 81.06 94 PRO A O 1
ATOM 756 N N . PRO A 1 95 ? -14.664 23.617 -48.556 1.00 83.88 95 PRO A N 1
ATOM 757 C CA . PRO A 1 95 ? -15.256 24.743 -47.844 1.00 83.88 95 PRO A CA 1
ATOM 758 C C . PRO A 1 95 ? -14.691 24.852 -46.417 1.00 83.88 95 PRO A C 1
ATOM 760 O O . PRO A 1 95 ? -14.310 23.836 -45.825 1.00 83.88 95 PRO A O 1
ATOM 763 N N . PRO A 1 96 ? -14.636 26.069 -45.845 1.00 81.81 96 PRO A N 1
ATOM 764 C CA . PRO A 1 96 ? -14.139 26.269 -44.493 1.00 81.81 96 PRO A CA 1
ATOM 765 C C . PRO A 1 96 ? -15.004 25.513 -43.471 1.00 81.81 96 PRO A C 1
ATOM 767 O O . PRO A 1 96 ? -16.222 25.401 -43.652 1.00 81.81 96 PRO A O 1
ATOM 770 N N . PRO A 1 97 ? -14.394 24.998 -42.391 1.00 82.50 97 PRO A N 1
ATOM 771 C CA . PRO A 1 97 ? -15.122 24.277 -41.361 1.00 82.50 97 PRO A CA 1
ATOM 772 C C . PRO A 1 97 ? -16.148 25.191 -40.667 1.00 82.50 97 PRO A C 1
ATOM 774 O O . PRO A 1 97 ? -15.907 26.395 -40.521 1.00 82.50 97 PRO A O 1
ATOM 777 N N . PRO A 1 98 ? -17.290 24.640 -40.218 1.00 79.12 98 PRO A N 1
ATOM 778 C CA . PRO A 1 98 ? -18.283 25.398 -39.467 1.00 79.12 98 PRO A CA 1
ATOM 779 C C . PRO A 1 98 ? -17.687 25.949 -38.166 1.00 79.12 98 PRO A C 1
ATOM 781 O O . PRO A 1 98 ? -16.878 25.291 -37.508 1.00 79.12 98 PRO A O 1
ATOM 784 N N . GLN A 1 99 ? -18.100 27.163 -37.787 1.00 81.44 99 GLN A N 1
ATOM 785 C CA . GLN A 1 99 ? -17.633 27.798 -36.556 1.00 81.44 99 GLN A CA 1
ATOM 786 C C . GLN A 1 99 ? -18.032 26.975 -35.315 1.00 81.44 99 GLN A C 1
ATOM 788 O O . GLN A 1 99 ? -19.153 26.455 -35.259 1.00 81.44 99 GLN A O 1
ATOM 793 N N . PRO A 1 100 ? -17.151 26.869 -34.301 1.00 79.44 100 PRO A N 1
ATOM 794 C CA . PRO A 1 100 ? -17.468 26.181 -33.057 1.00 79.44 100 PRO A CA 1
ATOM 795 C C . PRO A 1 100 ? -18.674 26.823 -32.365 1.00 79.44 100 PRO A C 1
ATOM 797 O O . PRO A 1 100 ? -18.734 28.043 -32.208 1.00 79.44 100 PRO A O 1
ATOM 800 N N . ARG A 1 101 ? -19.629 26.003 -31.907 1.00 80.69 101 ARG A N 1
ATOM 801 C CA . ARG A 1 101 ? -20.698 26.488 -31.023 1.00 80.69 101 ARG A CA 1
ATOM 802 C C . ARG A 1 101 ? -20.094 26.984 -29.699 1.00 80.69 101 ARG A C 1
ATOM 804 O O . ARG A 1 101 ? -19.135 26.374 -29.219 1.00 80.69 101 ARG A O 1
ATOM 811 N N . PRO A 1 102 ? -20.671 28.029 -29.077 1.00 79.38 102 PRO A N 1
ATOM 812 C CA . PRO A 1 102 ? -20.271 28.466 -27.745 1.00 79.38 102 PRO A CA 1
ATOM 813 C C . PRO A 1 102 ? -20.343 27.298 -26.760 1.00 79.38 102 PRO A C 1
ATOM 815 O O . PRO A 1 102 ? -21.348 26.584 -26.700 1.00 79.38 102 PRO A O 1
ATOM 818 N N . ARG A 1 103 ? -19.261 27.080 -26.009 1.00 79.06 103 ARG A N 1
ATOM 819 C CA . ARG A 1 103 ? -19.206 26.034 -24.986 1.00 79.06 103 ARG A CA 1
ATOM 820 C C . ARG A 1 103 ? -20.207 26.382 -23.874 1.00 79.06 103 ARG A C 1
ATOM 822 O O . ARG A 1 103 ? -20.247 27.545 -23.472 1.00 79.06 103 ARG A O 1
ATOM 829 N N . PRO A 1 104 ? -20.987 25.415 -23.359 1.00 80.38 104 PRO A N 1
ATOM 830 C CA . PRO A 1 104 ? -21.810 25.639 -22.178 1.00 80.38 104 PRO A CA 1
ATOM 831 C C . PRO A 1 104 ? -20.950 26.159 -21.024 1.00 80.38 104 PRO A C 1
ATOM 833 O O . PRO A 1 104 ? -19.822 25.688 -20.833 1.00 80.38 104 PRO A O 1
ATOM 836 N N . SER A 1 105 ? -21.483 27.118 -20.266 1.00 81.81 105 SER A N 1
ATOM 837 C CA . SER A 1 105 ? -20.841 27.597 -19.044 1.00 81.81 105 SER A CA 1
ATOM 838 C C . SER A 1 105 ? -20.577 26.420 -18.098 1.00 81.81 105 SER A C 1
ATOM 840 O O . SER A 1 105 ? -21.427 25.530 -17.988 1.00 81.81 105 SER A O 1
ATOM 842 N N . PRO A 1 106 ? -19.409 26.376 -17.436 1.00 83.69 106 PRO A N 1
ATOM 843 C CA . PRO A 1 106 ? -19.114 25.320 -16.482 1.00 83.69 106 PRO A CA 1
ATOM 844 C C . PRO A 1 106 ? -20.143 25.330 -15.339 1.00 83.69 106 PRO A C 1
ATOM 846 O O . PRO A 1 106 ? -20.628 26.403 -14.964 1.00 83.69 106 PRO A O 1
ATOM 849 N N . PRO A 1 107 ? -20.486 24.153 -14.787 1.00 84.00 107 PRO A N 1
ATOM 850 C CA . PRO A 1 107 ? -21.313 24.080 -13.591 1.00 84.00 107 PRO A CA 1
ATOM 851 C C . PRO A 1 107 ? -20.643 24.842 -12.435 1.00 84.00 107 PRO A C 1
ATOM 853 O O . PRO A 1 107 ? -19.415 24.991 -12.430 1.00 84.00 107 PRO A O 1
ATOM 856 N N . PRO A 1 108 ? -21.426 25.329 -11.456 1.00 83.75 108 PRO A N 1
ATOM 857 C CA . PRO A 1 108 ? -20.866 25.962 -10.271 1.00 83.75 108 PRO A CA 1
ATOM 858 C C . PRO A 1 108 ? -19.885 25.007 -9.572 1.00 83.75 108 PRO A C 1
ATOM 860 O O . PRO A 1 108 ? -20.084 23.787 -9.609 1.00 83.75 108 PRO A O 1
ATOM 863 N N . PRO A 1 109 ? -18.821 25.542 -8.950 1.00 82.88 109 PRO A N 1
ATOM 864 C CA . PRO A 1 109 ? -17.877 24.721 -8.211 1.00 82.88 109 PRO A CA 1
ATOM 865 C C . PRO A 1 109 ? -18.611 23.953 -7.101 1.00 82.88 109 PRO A C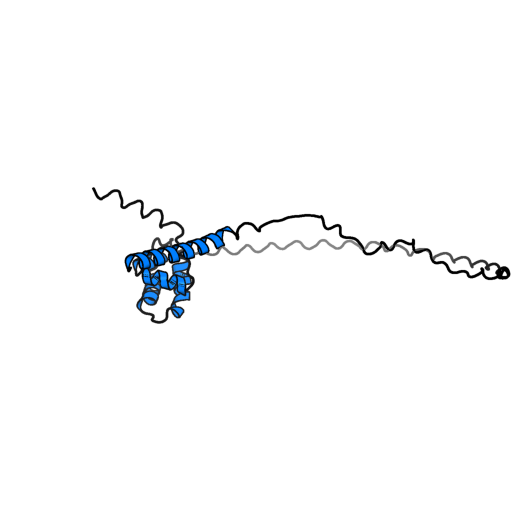 1
ATOM 867 O O . PRO A 1 109 ? -19.561 24.485 -6.515 1.00 82.88 109 PRO A O 1
ATOM 870 N N . PRO A 1 110 ? -18.192 22.711 -6.799 1.00 81.00 110 PRO A N 1
ATOM 871 C CA . PRO A 1 110 ? -18.715 21.998 -5.645 1.00 81.00 110 PRO A CA 1
ATOM 872 C C . PRO A 1 110 ? -18.476 22.827 -4.373 1.00 81.00 110 PRO A C 1
ATOM 874 O O . PRO A 1 110 ? -17.499 23.584 -4.311 1.00 81.00 110 PRO A O 1
ATOM 877 N N . PRO A 1 111 ? -19.347 22.701 -3.355 1.00 83.62 111 PRO A N 1
ATOM 878 C CA . PRO A 1 111 ? -19.096 23.326 -2.066 1.00 83.62 111 PRO A CA 1
ATOM 879 C C . PRO A 1 111 ? -17.721 22.884 -1.543 1.00 83.62 111 PRO A C 1
ATOM 881 O O . PRO A 1 111 ? -17.305 21.750 -1.806 1.00 83.62 111 PRO A O 1
ATOM 884 N N . PRO A 1 112 ? -16.999 23.761 -0.823 1.00 77.38 112 PRO A N 1
ATOM 885 C CA . PRO A 1 112 ? -15.724 23.393 -0.233 1.00 77.38 112 PRO A CA 1
ATOM 886 C C . PRO A 1 112 ? -15.921 22.157 0.645 1.00 77.38 112 PRO A C 1
ATOM 888 O O . PRO A 1 112 ? -16.823 22.123 1.487 1.00 77.38 112 PRO A O 1
ATOM 891 N N . SER A 1 113 ? -15.089 21.137 0.426 1.00 69.94 113 SER A N 1
ATOM 892 C CA . SER A 1 113 ? -15.021 19.987 1.321 1.00 69.94 113 SER A CA 1
ATOM 893 C C . SER A 1 113 ? -14.840 20.482 2.759 1.00 69.94 113 SER A C 1
ATOM 895 O O . SER A 1 113 ? -14.126 21.472 2.966 1.00 69.94 113 SER A O 1
ATOM 897 N N . PRO A 1 114 ? -15.464 19.826 3.754 1.00 75.25 114 PRO A N 1
ATOM 898 C CA . PRO A 1 114 ? -15.221 20.163 5.148 1.00 75.25 114 PRO A CA 1
ATOM 899 C C . PRO A 1 114 ? -13.709 20.158 5.414 1.00 75.25 114 PRO A C 1
ATOM 901 O O . PRO A 1 114 ? -12.994 19.340 4.820 1.00 75.25 114 PRO A O 1
ATOM 904 N N . PRO A 1 115 ? -13.206 21.074 6.262 1.00 66.44 115 PRO A N 1
ATOM 905 C CA . PRO A 1 115 ? -11.794 21.092 6.598 1.00 66.44 115 PRO A CA 1
ATOM 906 C C . PRO A 1 115 ? -11.393 19.700 7.100 1.00 66.44 115 PRO A C 1
ATOM 908 O O . PRO A 1 1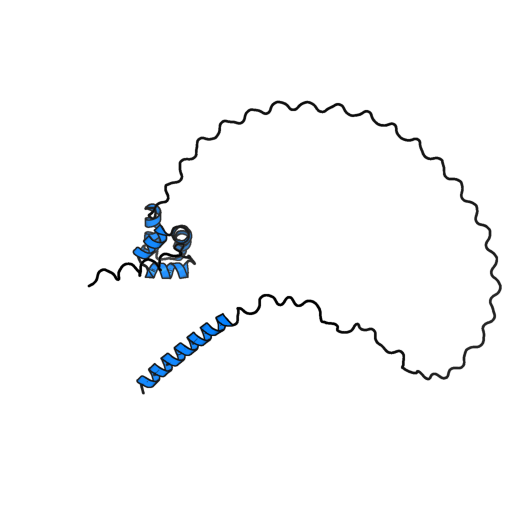15 ? -12.176 19.072 7.825 1.00 66.44 115 PRO A O 1
ATOM 911 N N . PRO A 1 116 ? -10.211 19.190 6.709 1.00 58.00 116 PRO A N 1
ATOM 912 C CA . PRO A 1 116 ? -9.709 17.954 7.284 1.00 58.00 116 PRO A CA 1
ATOM 913 C C . PRO A 1 116 ? -9.741 18.085 8.813 1.00 58.00 116 PRO A C 1
ATOM 915 O O . PRO A 1 116 ? -9.492 19.185 9.326 1.00 58.00 116 PRO A O 1
ATOM 918 N N . PRO A 1 117 ? -10.078 17.009 9.550 1.00 56.44 117 PRO A N 1
ATOM 919 C CA . PRO A 1 117 ? -10.003 17.042 11.002 1.00 56.44 117 PRO A CA 1
ATOM 920 C C . PRO A 1 117 ? -8.620 17.568 11.389 1.00 56.44 117 PRO A C 1
ATOM 922 O O . PRO A 1 117 ? -7.614 17.153 10.808 1.00 56.44 117 PRO A O 1
ATOM 925 N N . ALA A 1 118 ? -8.592 18.544 12.300 1.00 53.41 118 ALA A N 1
ATOM 926 C CA . ALA A 1 118 ? -7.356 19.182 12.730 1.00 53.41 118 ALA A CA 1
ATOM 927 C C . ALA A 1 118 ? -6.315 18.103 13.080 1.00 53.41 118 ALA A C 1
ATOM 929 O O . ALA A 1 118 ? -6.704 17.077 13.655 1.00 53.41 118 ALA A O 1
ATOM 930 N N . PRO A 1 119 ? -5.024 18.303 12.743 1.00 49.78 119 PRO A N 1
ATOM 931 C CA . PRO A 1 119 ? -3.974 17.363 13.105 1.00 49.78 119 PRO A CA 1
ATOM 932 C C . PRO A 1 119 ? -4.055 17.143 14.609 1.00 49.78 119 PRO A C 1
ATOM 934 O O . PRO A 1 119 ? -3.819 18.046 15.413 1.00 49.78 119 PRO A O 1
ATOM 937 N N . SER A 1 120 ? -4.513 15.954 14.975 1.00 54.88 120 SER A N 1
ATOM 938 C CA . SER A 1 120 ? -4.738 15.600 16.359 1.00 54.88 120 SER A CA 1
ATOM 939 C C . SER A 1 120 ? -3.352 15.490 16.978 1.00 54.88 120 SER A C 1
ATOM 941 O O . SER A 1 120 ? -2.555 14.646 16.575 1.00 54.88 120 SER A O 1
ATOM 943 N N . SER A 1 121 ? -3.030 16.359 17.933 1.00 64.00 121 SER A N 1
ATOM 944 C CA . SER A 1 121 ? -1.795 16.246 18.722 1.00 64.00 121 SER A CA 1
ATOM 945 C C . SER A 1 121 ? -1.758 14.958 19.557 1.00 64.00 121 SER A C 1
ATOM 947 O O . SER A 1 121 ? -0.728 14.622 20.136 1.00 64.00 121 SER A O 1
ATOM 949 N N . SER A 1 122 ? -2.876 14.232 19.603 1.00 73.56 122 SER A N 1
ATOM 950 C CA . SER A 1 122 ? -3.089 12.981 20.310 1.00 73.56 122 SER A CA 1
ATOM 951 C C . SER A 1 122 ? -3.730 11.929 19.400 1.00 73.56 122 SER A C 1
ATOM 953 O O . SER A 1 122 ? -4.406 12.243 18.421 1.00 73.56 122 SER A O 1
ATOM 955 N N . CYS A 1 123 ? -3.524 10.654 19.729 1.00 84.50 123 CYS A N 1
ATOM 956 C CA . CYS A 1 123 ? -4.189 9.549 19.047 1.00 84.50 123 CYS A CA 1
ATOM 957 C C . CYS A 1 123 ? -5.715 9.634 19.222 1.00 84.50 123 CYS A C 1
ATOM 959 O O . CYS A 1 123 ? -6.184 9.900 20.330 1.00 84.50 123 CYS A O 1
ATOM 961 N N . SER A 1 124 ? -6.497 9.372 18.170 1.00 89.50 124 SER A N 1
ATOM 962 C CA . SER A 1 124 ? -7.965 9.357 18.255 1.00 89.50 124 SER A CA 1
ATOM 963 C C . SER A 1 124 ? -8.453 8.314 19.263 1.00 89.50 124 SER A C 1
ATOM 965 O O . SER A 1 124 ? -7.934 7.200 19.302 1.00 89.50 124 SER A O 1
ATOM 967 N N . ALA A 1 125 ? -9.499 8.623 20.037 1.00 87.94 125 ALA A N 1
ATOM 968 C CA . ALA A 1 125 ? -10.077 7.694 21.016 1.00 87.94 125 ALA A CA 1
ATOM 969 C C . ALA A 1 125 ? -10.502 6.351 20.387 1.00 87.94 125 ALA A C 1
ATOM 971 O O . ALA A 1 125 ? -10.372 5.296 21.010 1.00 87.94 125 ALA A O 1
ATOM 972 N N . SER A 1 126 ? -10.957 6.372 19.128 1.00 89.38 126 SER A N 1
ATOM 973 C CA . SER A 1 126 ? -11.291 5.145 18.399 1.00 89.38 126 SER A CA 1
ATOM 974 C C . SER A 1 126 ? -10.062 4.283 18.111 1.00 89.38 126 SER A C 1
ATOM 976 O O . SER A 1 126 ? -10.179 3.058 18.096 1.00 89.38 126 SER A O 1
ATOM 978 N N . ASP A 1 127 ? -8.915 4.897 17.843 1.00 90.44 127 ASP A N 1
ATOM 979 C CA . ASP A 1 127 ? -7.684 4.189 17.503 1.00 90.44 127 ASP A CA 1
ATOM 980 C C . ASP A 1 127 ? -6.976 3.704 18.768 1.00 90.44 127 ASP A C 1
ATOM 982 O O . ASP A 1 127 ? -6.549 2.553 18.822 1.00 90.44 127 ASP A O 1
ATOM 986 N N . GLN A 1 128 ? -7.001 4.505 19.838 1.00 90.38 128 GLN A N 1
ATOM 987 C CA . GLN A 1 128 ? -6.565 4.092 21.174 1.00 90.38 128 GLN A CA 1
ATOM 988 C C . GLN A 1 128 ? -7.282 2.818 21.644 1.00 90.38 128 GLN A C 1
ATOM 990 O O . GLN A 1 128 ? -6.644 1.876 22.116 1.00 90.38 128 GLN A O 1
ATOM 995 N N . ALA A 1 129 ? -8.607 2.744 21.470 1.00 91.62 129 ALA A N 1
ATOM 996 C CA . ALA A 1 129 ? -9.386 1.569 21.856 1.00 91.62 129 ALA A CA 1
ATOM 997 C C . ALA A 1 129 ? -8.978 0.307 21.076 1.00 91.62 129 ALA A C 1
ATOM 999 O O . ALA A 1 129 ? -8.898 -0.779 21.655 1.00 91.62 129 ALA A O 1
ATOM 1000 N N . LYS A 1 130 ? -8.689 0.444 19.775 1.00 92.19 130 LYS A N 1
ATOM 1001 C CA . LYS A 1 130 ? -8.223 -0.664 18.926 1.00 92.19 130 LYS A CA 1
ATOM 1002 C C . LYS A 1 130 ? -6.829 -1.133 19.337 1.00 92.19 130 LYS A C 1
ATOM 1004 O O . LYS A 1 130 ? -6.639 -2.331 19.525 1.00 92.19 130 LYS A O 1
ATOM 1009 N N . VAL A 1 131 ? -5.901 -0.198 19.544 1.00 90.81 131 VAL A N 1
ATOM 1010 C CA . VAL A 1 131 ? -4.532 -0.471 20.016 1.00 90.81 131 VAL A CA 1
ATOM 1011 C C . VAL A 1 131 ? -4.575 -1.204 21.356 1.00 90.81 131 VAL A C 1
ATOM 1013 O O . VAL A 1 131 ? -4.041 -2.304 21.469 1.00 90.81 131 VAL A O 1
ATOM 1016 N N . LYS A 1 132 ? -5.316 -0.680 22.340 1.00 91.31 132 LYS A N 1
ATOM 1017 C CA . LYS A 1 132 ? -5.449 -1.304 23.665 1.00 91.31 132 LYS A CA 1
ATOM 1018 C C . LYS A 1 132 ? -6.076 -2.698 23.598 1.00 91.31 132 LYS A C 1
ATOM 1020 O O . LYS A 1 132 ? -5.633 -3.615 24.288 1.00 91.31 132 LYS A O 1
ATOM 1025 N N . LYS A 1 133 ? -7.102 -2.884 22.761 1.00 91.69 133 LYS A N 1
ATOM 1026 C CA . LYS A 1 133 ? -7.722 -4.200 22.549 1.00 91.69 133 LYS A CA 1
ATOM 1027 C C . LYS A 1 133 ? -6.725 -5.198 21.953 1.00 91.69 133 LYS A C 1
ATOM 1029 O O . LYS A 1 133 ? -6.706 -6.355 22.367 1.00 91.69 133 LYS A O 1
ATOM 1034 N N . CYS A 1 134 ? -5.901 -4.750 21.019 1.00 90.00 134 CYS A N 1
ATOM 1035 C CA . CYS A 1 134 ? -4.908 -5.594 20.380 1.00 90.00 134 CYS A CA 1
ATOM 1036 C C . CYS A 1 134 ? -3.697 -5.909 21.265 1.00 90.00 134 CYS A C 1
ATOM 1038 O O . CYS A 1 134 ? -3.182 -7.016 21.177 1.00 90.00 134 CYS A O 1
ATOM 1040 N N . MET A 1 135 ? -3.296 -4.999 22.159 1.00 88.56 135 MET A N 1
ATOM 1041 C CA . MET A 1 135 ? -2.199 -5.248 23.104 1.00 88.56 135 MET A CA 1
ATOM 1042 C C . MET A 1 135 ? -2.595 -6.188 24.251 1.00 88.56 135 MET A C 1
ATOM 1044 O O . MET A 1 135 ? -1.787 -7.018 24.648 1.00 88.56 135 MET A O 1
ATOM 1048 N N . PHE A 1 136 ? -3.822 -6.084 24.784 1.00 87.25 136 PHE A N 1
ATOM 1049 C CA . PHE A 1 136 ? -4.175 -6.769 26.042 1.00 87.25 136 PHE A CA 1
ATOM 1050 C C . PHE A 1 136 ? -5.338 -7.763 25.960 1.00 87.25 136 PHE A C 1
ATOM 1052 O O . PHE A 1 136 ? -5.442 -8.638 26.812 1.00 87.25 136 PHE A O 1
ATOM 1059 N N . ASN A 1 137 ? -6.236 -7.644 24.978 1.00 84.44 137 ASN A N 1
ATOM 1060 C CA . ASN A 1 137 ? -7.455 -8.468 24.919 1.00 84.44 137 ASN A CA 1
ATOM 1061 C C . ASN A 1 137 ? -7.429 -9.537 23.823 1.00 84.44 137 ASN A C 1
ATOM 1063 O O . ASN A 1 137 ? -8.348 -10.353 23.755 1.00 84.44 137 ASN A O 1
ATOM 1067 N N . THR A 1 138 ? -6.422 -9.530 22.949 1.00 79.69 138 THR A N 1
ATOM 1068 C CA . THR A 1 138 ? -6.364 -10.443 21.805 1.00 79.69 138 THR A CA 1
ATOM 1069 C C . THR A 1 138 ? -5.217 -11.434 22.007 1.00 79.69 138 THR A C 1
ATOM 1071 O O . THR A 1 138 ? -4.066 -11.014 22.027 1.00 79.69 138 THR A O 1
ATOM 1074 N N . PRO A 1 139 ? -5.490 -12.745 22.154 1.00 73.88 139 PRO A N 1
ATOM 1075 C CA . PRO A 1 139 ? -4.442 -13.747 22.369 1.00 73.88 139 PRO A CA 1
ATOM 1076 C C . PRO A 1 139 ? -3.651 -14.068 21.091 1.00 73.88 139 PRO A C 1
ATOM 1078 O O . PRO A 1 139 ? -2.601 -14.699 21.160 1.00 73.88 139 PRO A O 1
ATOM 1081 N N . LYS A 1 140 ? -4.165 -13.665 19.922 1.00 84.00 140 LYS A N 1
ATOM 1082 C CA . LYS A 1 140 ? -3.539 -13.862 18.613 1.00 84.00 140 LYS A CA 1
ATOM 1083 C C . LYS A 1 140 ? -3.049 -12.530 18.070 1.00 84.00 140 LYS A C 1
ATOM 1085 O O . LYS A 1 140 ? -3.842 -11.703 17.624 1.00 84.00 140 LYS A O 1
ATOM 109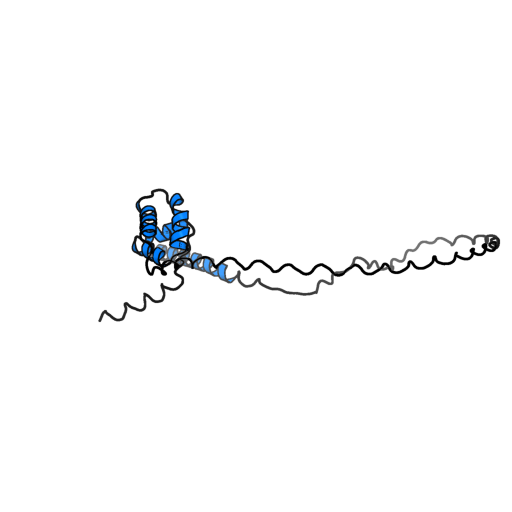0 N N . ILE A 1 141 ? -1.739 -12.349 18.098 1.00 82.38 141 ILE A N 1
ATOM 1091 C CA . ILE A 1 141 ? -1.078 -11.127 17.643 1.00 82.38 141 ILE A CA 1
ATOM 1092 C C . ILE A 1 141 ? -1.257 -10.919 16.125 1.00 82.38 141 ILE A C 1
ATOM 1094 O O . ILE A 1 141 ? -1.399 -9.781 15.676 1.00 82.38 141 ILE A O 1
ATOM 1098 N N . ASP A 1 142 ? -1.361 -12.002 15.349 1.00 85.38 142 ASP A N 1
ATOM 1099 C CA . ASP A 1 142 ? -1.544 -11.972 13.889 1.00 85.38 142 ASP A CA 1
ATOM 1100 C C . ASP A 1 142 ? -2.741 -11.128 13.432 1.00 85.38 142 ASP A C 1
ATOM 1102 O O . ASP A 1 142 ? -2.651 -10.354 12.478 1.00 85.38 142 ASP A O 1
ATOM 1106 N N . GLU A 1 143 ? -3.872 -11.237 14.136 1.00 88.06 143 GLU A N 1
ATOM 1107 C CA . GLU A 1 143 ? -5.103 -10.507 13.800 1.00 88.06 143 GLU A CA 1
ATOM 1108 C C . GLU A 1 143 ? -4.952 -8.993 14.032 1.00 88.06 143 GLU A C 1
ATOM 1110 O O . GLU A 1 143 ? -5.688 -8.177 13.471 1.00 88.06 143 GLU A O 1
ATOM 1115 N N . CYS A 1 144 ? -3.961 -8.606 14.833 1.00 89.56 144 CYS A N 1
ATOM 1116 C CA . CYS A 1 144 ? -3.706 -7.235 15.233 1.00 89.56 144 CYS A CA 1
ATOM 1117 C C . CYS A 1 144 ? -2.637 -6.530 14.397 1.00 89.56 144 CYS A C 1
ATOM 1119 O O . CYS A 1 144 ? -2.655 -5.300 14.322 1.00 89.56 144 CYS A O 1
ATOM 1121 N N . CYS A 1 145 ? -1.780 -7.265 13.687 1.00 90.31 145 CYS A N 1
ATOM 1122 C CA . CYS A 1 145 ? -0.787 -6.692 12.781 1.00 90.31 145 CYS A CA 1
ATOM 1123 C C . CYS A 1 145 ? -1.334 -5.685 11.750 1.00 90.31 145 CYS A C 1
ATOM 1125 O O . CYS A 1 145 ? -0.747 -4.606 11.634 1.00 90.31 145 CYS A O 1
ATOM 1127 N N . PRO A 1 146 ? -2.459 -5.921 11.038 1.00 91.62 146 PRO A N 1
ATOM 1128 C CA . PRO A 1 146 ? -2.986 -4.916 10.109 1.00 91.62 146 PRO A CA 1
ATOM 1129 C C . PRO A 1 146 ? -3.422 -3.630 10.826 1.00 91.62 146 PRO A C 1
ATOM 1131 O O . PRO A 1 146 ? -3.252 -2.529 10.301 1.00 91.62 146 PRO A O 1
ATOM 1134 N N . THR A 1 147 ? -3.944 -3.761 12.047 1.00 88.69 147 THR A N 1
ATOM 1135 C CA . THR A 1 147 ? -4.369 -2.628 12.877 1.00 88.69 147 THR A CA 1
ATOM 1136 C C . THR A 1 147 ? -3.163 -1.817 13.340 1.00 88.69 147 THR A C 1
ATOM 1138 O O . THR A 1 147 ? -3.149 -0.597 13.185 1.00 88.69 147 THR A O 1
ATOM 1141 N N . PHE A 1 148 ? -2.122 -2.480 13.848 1.00 89.81 148 PHE A N 1
ATOM 1142 C CA . PHE A 1 148 ? -0.893 -1.817 14.280 1.00 89.81 148 PHE A CA 1
ATOM 1143 C C . PHE A 1 148 ? -0.160 -1.152 13.117 1.00 89.81 148 PHE A C 1
ATOM 1145 O O . PHE A 1 148 ? 0.211 0.014 13.226 1.00 89.81 148 PHE A O 1
ATOM 1152 N N . LYS A 1 149 ? -0.049 -1.822 11.968 1.00 91.69 149 LYS A N 1
ATOM 1153 C CA . LYS A 1 149 ? 0.573 -1.245 10.771 1.00 91.69 149 LYS A CA 1
ATOM 1154 C C . LYS A 1 149 ? -0.173 -0.010 10.269 1.00 91.69 149 LYS A C 1
ATOM 1156 O O . LYS A 1 149 ? 0.451 0.980 9.902 1.00 91.69 149 LYS A O 1
ATOM 1161 N N . SER A 1 150 ? -1.507 -0.042 10.297 1.00 91.00 150 SER A N 1
ATOM 1162 C CA . SER A 1 150 ? -2.325 1.094 9.867 1.00 91.00 150 SER A CA 1
ATOM 1163 C C . SER A 1 150 ? -2.296 2.265 10.850 1.00 91.00 150 SER A C 1
ATOM 1165 O O . SER A 1 150 ? -2.347 3.407 10.400 1.00 91.00 150 SER A O 1
ATOM 1167 N N . ILE A 1 151 ? -2.273 2.007 12.161 1.00 90.19 151 ILE A N 1
ATOM 1168 C CA . ILE A 1 151 ? -2.410 3.044 13.198 1.00 90.19 151 ILE A CA 1
ATOM 1169 C C . ILE A 1 151 ? -1.039 3.502 13.706 1.00 90.19 151 ILE A C 1
ATOM 1171 O O . ILE A 1 151 ? -0.722 4.688 13.644 1.00 90.19 151 ILE A O 1
ATOM 1175 N N . LEU A 1 152 ? -0.215 2.575 14.199 1.00 89.19 152 LEU A N 1
ATOM 1176 C CA . LEU A 1 152 ? 1.090 2.893 14.781 1.00 89.19 152 LEU A CA 1
ATOM 1177 C C . LEU A 1 152 ? 2.135 3.198 13.713 1.00 89.19 152 LEU A C 1
ATOM 1179 O O . LEU A 1 152 ? 2.965 4.057 13.951 1.00 89.19 152 LEU A O 1
ATOM 1183 N N . GLY A 1 153 ? 2.058 2.567 12.537 1.00 86.19 153 GLY A N 1
ATOM 1184 C CA . GLY A 1 153 ? 2.987 2.823 11.428 1.00 86.19 153 GLY A CA 1
ATOM 1185 C C . GLY A 1 153 ? 2.771 4.164 10.713 1.00 86.19 153 GLY A C 1
ATOM 1186 O O . GLY A 1 153 ? 3.620 4.595 9.939 1.00 86.19 153 GLY A O 1
ATOM 1187 N N . THR A 1 154 ? 1.645 4.844 10.954 1.00 85.94 154 THR A N 1
ATOM 1188 C CA . THR A 1 154 ? 1.301 6.115 10.286 1.00 85.94 154 THR A CA 1
ATOM 1189 C C . THR A 1 154 ? 1.231 7.304 11.240 1.00 85.94 154 THR A C 1
ATOM 1191 O O . THR A 1 154 ? 1.444 8.440 10.817 1.00 85.94 154 THR A O 1
ATOM 1194 N N . SER A 1 155 ? 0.955 7.065 12.527 1.00 87.75 155 SER A N 1
ATOM 1195 C CA . SER A 1 155 ? 0.701 8.112 13.514 1.00 87.75 155 SER A CA 1
ATOM 1196 C C . SER A 1 155 ? 1.658 8.017 14.697 1.00 87.75 155 SER A C 1
ATOM 1198 O O . SER A 1 155 ? 1.511 7.170 15.578 1.00 87.75 155 SER A O 1
ATOM 1200 N N . CYS A 1 156 ? 2.601 8.960 14.770 1.00 88.25 156 CYS A N 1
ATOM 1201 C CA . CYS A 1 156 ? 3.507 9.076 15.912 1.00 88.25 156 CYS A CA 1
ATOM 1202 C C . CYS A 1 156 ? 2.789 9.303 17.268 1.00 88.25 156 CYS A C 1
ATOM 1204 O O . CYS A 1 156 ? 3.173 8.677 18.256 1.00 88.25 156 CYS A O 1
ATOM 1206 N N . PRO A 1 157 ? 1.715 10.115 17.363 1.00 88.44 157 PRO A N 1
ATOM 1207 C CA . PRO A 1 157 ? 0.925 10.215 18.594 1.00 88.44 157 PRO A CA 1
ATOM 1208 C C . PRO A 1 157 ? 0.304 8.885 19.049 1.00 88.44 157 PRO A C 1
ATOM 1210 O O . PRO A 1 157 ? 0.202 8.641 20.248 1.00 88.44 157 PRO A O 1
ATOM 1213 N N . CYS A 1 158 ? -0.110 8.020 18.116 1.00 89.94 158 CYS A N 1
ATOM 1214 C CA . CYS A 1 158 ? -0.627 6.690 18.453 1.00 89.94 158 CYS A CA 1
ATOM 1215 C C . CYS A 1 158 ? 0.483 5.713 18.831 1.00 89.94 158 CYS A C 1
ATOM 1217 O O . CYS A 1 158 ? 0.292 4.908 19.737 1.00 89.94 158 CYS A O 1
ATOM 1219 N N . TYR A 1 159 ? 1.638 5.827 18.181 1.00 88.88 159 TYR A N 1
ATOM 1220 C CA . TYR A 1 159 ? 2.837 5.084 18.542 1.00 88.88 159 TYR A CA 1
ATOM 1221 C C . TYR A 1 159 ? 3.260 5.359 19.993 1.00 88.88 159 TYR A C 1
ATOM 1223 O O . TYR A 1 159 ? 3.360 4.426 20.782 1.00 88.88 159 TYR A O 1
ATOM 1231 N N . LYS A 1 160 ? 3.373 6.635 20.390 1.00 89.19 160 LYS A N 1
ATOM 1232 C CA . LYS A 1 160 ? 3.663 7.008 21.787 1.00 89.19 160 LYS A CA 1
ATOM 1233 C C . LYS A 1 160 ? 2.611 6.516 22.776 1.00 89.19 160 LYS A C 1
ATOM 1235 O O . LYS A 1 160 ? 2.956 6.060 23.851 1.00 89.19 160 LYS A O 1
ATOM 1240 N N . TYR A 1 161 ? 1.332 6.567 22.407 1.00 88.81 161 TYR A N 1
ATOM 1241 C CA . TYR A 1 161 ? 0.278 6.010 23.254 1.00 88.81 161 TYR A CA 1
ATOM 1242 C C . TYR A 1 161 ? 0.462 4.502 23.493 1.00 88.81 161 TYR A C 1
ATOM 1244 O O . TYR A 1 161 ? 0.217 4.028 24.596 1.00 88.81 161 TYR A O 1
ATOM 1252 N N . ALA A 1 162 ? 0.888 3.744 22.478 1.00 89.19 162 ALA A N 1
ATOM 1253 C CA . ALA A 1 162 ? 1.195 2.324 22.638 1.00 89.19 162 ALA A CA 1
ATOM 1254 C C . ALA A 1 162 ? 2.452 2.094 23.498 1.00 89.19 162 ALA A C 1
ATOM 1256 O O . ALA A 1 162 ? 2.467 1.175 24.313 1.00 89.19 162 ALA A O 1
ATOM 1257 N N . GLU A 1 163 ? 3.465 2.954 23.361 1.00 88.12 163 GLU A N 1
ATOM 1258 C CA . GLU A 1 163 ? 4.686 2.939 24.180 1.00 88.12 163 GLU A CA 1
ATOM 1259 C C . GLU A 1 163 ? 4.364 3.201 25.662 1.00 88.12 163 GLU A C 1
ATOM 1261 O O . GLU A 1 163 ? 4.823 2.463 26.534 1.00 88.12 163 GLU A O 1
ATOM 1266 N N . ASP A 1 164 ? 3.498 4.185 25.934 1.00 87.31 164 ASP A N 1
ATOM 1267 C CA . ASP A 1 164 ? 3.004 4.524 27.274 1.00 87.31 164 ASP A CA 1
ATOM 1268 C C . ASP A 1 164 ? 2.117 3.415 27.880 1.00 87.31 164 ASP A C 1
ATOM 1270 O O . ASP A 1 164 ? 1.967 3.341 29.101 1.00 87.31 164 ASP A O 1
ATOM 1274 N N . LEU A 1 165 ? 1.498 2.564 27.050 1.00 87.69 165 LEU A N 1
ATOM 1275 C CA . LEU A 1 165 ? 0.676 1.442 27.513 1.00 87.69 165 LEU A CA 1
ATOM 1276 C C . LEU A 1 165 ? 1.530 0.271 28.002 1.00 87.69 165 LEU A C 1
ATOM 1278 O O . LEU A 1 165 ? 1.348 -0.174 29.134 1.00 87.69 165 LEU A O 1
ATOM 1282 N N . ASP A 1 166 ? 2.396 -0.259 27.136 1.00 87.62 166 ASP A N 1
ATOM 1283 C CA . ASP A 1 166 ? 3.369 -1.298 27.483 1.00 87.62 166 ASP A CA 1
ATOM 1284 C C . ASP A 1 166 ? 4.460 -1.378 26.408 1.00 87.62 166 ASP A C 1
ATOM 1286 O O . ASP A 1 166 ? 4.275 -1.944 25.325 1.00 87.62 166 ASP A O 1
ATOM 1290 N N . ASN A 1 167 ? 5.621 -0.809 26.725 1.00 87.12 167 ASN A N 1
ATOM 1291 C CA . ASN A 1 167 ? 6.761 -0.769 25.817 1.00 87.12 167 ASN A CA 1
ATOM 1292 C C . ASN A 1 167 ? 7.300 -2.175 25.471 1.00 87.12 167 ASN A C 1
ATOM 1294 O O . ASN A 1 167 ? 7.729 -2.413 24.345 1.00 87.12 167 ASN A O 1
ATOM 1298 N N . GLN A 1 168 ? 7.246 -3.146 26.393 1.00 86.81 168 GLN A N 1
ATOM 1299 C CA . GLN A 1 168 ? 7.731 -4.500 26.091 1.00 86.81 168 GLN A CA 1
ATOM 1300 C C . GLN A 1 168 ? 6.823 -5.218 25.088 1.00 86.81 168 GLN A C 1
ATOM 1302 O O . GLN A 1 168 ? 7.306 -5.878 24.159 1.00 86.81 168 GLN A O 1
ATOM 1307 N N . VAL A 1 169 ? 5.507 -5.069 25.252 1.00 87.00 169 VAL A N 1
ATOM 1308 C CA . VAL A 1 169 ? 4.521 -5.603 24.306 1.00 87.00 169 VAL A CA 1
ATOM 1309 C C . VAL A 1 169 ? 4.657 -4.905 22.953 1.00 87.00 169 VAL A C 1
ATOM 1311 O O . VAL A 1 169 ? 4.621 -5.582 21.928 1.00 87.00 169 VAL A O 1
ATOM 1314 N N . LEU A 1 170 ? 4.888 -3.588 22.929 1.00 88.44 170 LEU A N 1
ATOM 1315 C CA . LEU A 1 170 ? 5.101 -2.839 21.689 1.00 88.44 170 LEU A CA 1
ATOM 1316 C C . LEU A 1 170 ? 6.333 -3.329 20.910 1.00 88.44 170 LEU A C 1
ATOM 1318 O O . LEU A 1 170 ? 6.197 -3.650 19.735 1.00 88.44 170 LEU A O 1
ATOM 1322 N N . ILE A 1 171 ? 7.494 -3.483 21.557 1.00 86.06 171 ILE A N 1
ATOM 1323 C CA . ILE A 1 171 ? 8.721 -3.993 20.906 1.00 86.06 171 ILE A CA 1
ATOM 1324 C C . ILE A 1 171 ? 8.490 -5.393 20.315 1.00 86.06 171 ILE A C 1
ATOM 1326 O O . ILE A 1 171 ? 8.918 -5.700 19.201 1.00 86.06 171 ILE A O 1
ATOM 1330 N N . THR A 1 172 ? 7.776 -6.249 21.050 1.00 86.62 172 THR A N 1
ATOM 1331 C CA . THR A 1 172 ? 7.428 -7.597 20.576 1.00 86.62 172 THR A CA 1
ATOM 1332 C C . THR A 1 172 ? 6.527 -7.533 19.340 1.00 86.62 172 THR A C 1
ATOM 1334 O O . THR A 1 172 ? 6.715 -8.293 18.390 1.00 86.62 172 THR A O 1
ATOM 1337 N N . LEU A 1 173 ? 5.566 -6.607 19.327 1.00 86.56 173 LEU A N 1
ATOM 1338 C CA . LEU A 1 173 ? 4.659 -6.383 18.204 1.00 86.56 173 LEU A CA 1
ATOM 1339 C C . LEU A 1 173 ? 5.358 -5.792 16.981 1.00 86.56 173 LEU A C 1
ATOM 1341 O O . LEU A 1 173 ? 5.006 -6.158 15.865 1.00 86.56 173 LEU A O 1
ATOM 1345 N N . GLU A 1 174 ? 6.343 -4.917 17.159 1.00 88.06 174 GLU A N 1
ATOM 1346 C CA . GLU A 1 174 ? 7.134 -4.364 16.053 1.00 88.06 174 GLU A CA 1
ATOM 1347 C C . GLU A 1 174 ? 7.912 -5.448 15.327 1.00 88.06 174 GLU A C 1
ATOM 1349 O O . GLU A 1 174 ? 7.826 -5.553 14.104 1.00 88.06 174 GLU A O 1
ATOM 1354 N N . ALA A 1 175 ? 8.603 -6.297 16.091 1.00 87.50 175 ALA A N 1
ATOM 1355 C CA . ALA A 1 175 ? 9.346 -7.422 15.545 1.00 87.50 175 ALA A CA 1
ATOM 1356 C C . ALA A 1 175 ? 8.424 -8.449 14.868 1.00 87.50 175 ALA A C 1
ATOM 1358 O O . ALA A 1 175 ? 8.806 -9.064 13.876 1.00 87.50 175 ALA A O 1
ATOM 1359 N N . TYR A 1 176 ? 7.212 -8.641 15.397 1.00 88.94 176 TYR A N 1
ATOM 1360 C CA . TYR A 1 176 ? 6.269 -9.628 14.874 1.00 88.94 176 TYR A CA 1
ATOM 1361 C C . TYR A 1 176 ? 5.481 -9.133 13.652 1.00 88.94 176 TYR A C 1
ATOM 1363 O O . TYR A 1 176 ? 5.266 -9.884 12.704 1.00 88.94 176 TYR A O 1
ATOM 1371 N N . CYS A 1 177 ? 5.037 -7.876 13.670 1.00 89.62 177 CYS A N 1
ATOM 1372 C CA . CYS A 1 177 ? 4.158 -7.293 12.656 1.00 89.62 177 CYS A CA 1
ATOM 1373 C C . CYS A 1 177 ? 4.890 -6.421 11.620 1.00 89.62 177 CYS A C 1
ATOM 1375 O O . CYS A 1 177 ? 4.220 -5.876 10.736 1.00 89.62 177 CYS A O 1
ATOM 1377 N N . ASP A 1 178 ? 6.219 -6.286 11.722 1.00 90.06 178 ASP A N 1
ATOM 1378 C CA . ASP A 1 178 ? 7.071 -5.477 10.834 1.00 90.06 178 ASP A CA 1
ATOM 1379 C C . ASP A 1 178 ? 6.545 -4.035 10.714 1.00 90.06 178 ASP A C 1
ATOM 1381 O O . ASP A 1 178 ? 6.153 -3.546 9.646 1.00 90.06 178 ASP A O 1
ATOM 1385 N N . VAL A 1 179 ? 6.407 -3.394 11.879 1.00 87.19 179 VAL A N 1
ATOM 1386 C CA . VAL A 1 179 ? 5.903 -2.023 12.014 1.00 87.19 179 VAL A CA 1
ATOM 1387 C C . VAL A 1 179 ? 7.057 -1.117 12.410 1.00 87.19 179 VAL A C 1
ATOM 1389 O O . VAL A 1 179 ? 7.536 -1.175 13.536 1.00 87.19 179 VAL A O 1
ATOM 1392 N N . ASP A 1 180 ? 7.470 -0.243 11.497 1.00 85.25 180 ASP A N 1
ATOM 1393 C CA . ASP A 1 180 ? 8.448 0.796 11.800 1.00 85.25 180 ASP A CA 1
ATOM 1394 C C . ASP A 1 180 ? 7.824 1.935 12.612 1.00 85.25 180 ASP A C 1
ATOM 1396 O O . ASP A 1 180 ? 6.713 2.395 12.324 1.00 85.25 180 ASP A O 1
ATOM 1400 N N . SER A 1 181 ? 8.581 2.464 13.576 1.00 83.94 181 SER A N 1
ATOM 1401 C CA . SER A 1 181 ? 8.194 3.680 14.287 1.00 83.94 181 SER A CA 1
ATOM 1402 C C . SER A 1 181 ? 8.164 4.884 13.331 1.00 83.94 181 SER A C 1
ATOM 1404 O O . SER A 1 181 ? 9.209 5.280 12.797 1.00 83.94 181 SER A O 1
ATOM 1406 N N . PRO A 1 182 ? 7.011 5.558 13.146 1.00 83.06 182 PRO A N 1
ATOM 1407 C CA . PRO A 1 182 ? 6.944 6.796 12.372 1.00 83.06 182 PRO A CA 1
ATOM 1408 C C . PRO A 1 182 ? 7.548 7.982 13.140 1.00 83.06 182 PRO A C 1
ATOM 1410 O O . PRO A 1 182 ? 7.730 9.063 12.579 1.00 83.06 182 PRO A O 1
ATOM 1413 N N . CYS A 1 183 ? 7.870 7.805 14.426 1.00 80.88 183 CYS A N 1
ATOM 1414 C CA . CYS A 1 183 ? 8.473 8.816 15.285 1.00 80.88 183 CYS A CA 1
ATOM 1415 C C . CYS A 1 183 ? 9.993 8.932 15.058 1.00 80.88 183 CYS A C 1
ATOM 1417 O O . CYS A 1 183 ? 10.782 8.793 15.993 1.00 80.88 183 CYS A O 1
ATOM 1419 N N . LYS A 1 184 ? 10.450 9.219 13.833 1.00 66.12 184 LYS A N 1
ATOM 1420 C CA . LYS A 1 184 ? 11.870 9.547 13.611 1.00 66.12 184 LYS A CA 1
ATOM 1421 C C . LYS A 1 184 ? 12.220 10.862 14.324 1.00 66.12 184 LYS A C 1
ATOM 1423 O O . LYS A 1 184 ? 11.800 11.930 13.892 1.00 66.12 184 LYS A O 1
ATOM 1428 N N . GLY A 1 185 ? 13.009 10.772 15.402 1.00 59.28 185 GLY A N 1
ATOM 1429 C CA . GLY A 1 185 ? 13.730 11.914 15.988 1.00 59.28 185 GLY A CA 1
ATOM 1430 C C . GLY A 1 185 ? 13.373 12.353 17.415 1.00 59.28 185 GLY A C 1
ATOM 1431 O O . GLY A 1 185 ? 13.852 13.401 17.833 1.00 59.28 185 GLY A O 1
ATOM 1432 N N . VAL A 1 186 ? 12.578 11.608 18.194 1.00 51.81 186 VAL A N 1
ATOM 1433 C CA . VAL A 1 186 ? 12.196 12.067 19.554 1.00 51.81 186 VAL A CA 1
ATOM 1434 C C . VAL A 1 186 ? 13.132 11.573 20.668 1.00 51.81 186 VAL A C 1
ATOM 1436 O O . VAL A 1 186 ? 13.267 12.259 21.681 1.00 51.81 186 VAL A O 1
ATOM 1439 N N . GLN A 1 187 ? 13.833 10.448 20.493 1.00 48.81 187 GLN A N 1
ATOM 1440 C CA . GLN A 1 187 ? 14.668 9.890 21.571 1.00 48.81 187 GLN A CA 1
ATOM 1441 C C . GLN A 1 187 ? 15.921 10.722 21.908 1.00 48.81 187 GLN A C 1
ATOM 1443 O O . GLN A 1 187 ? 16.478 10.552 22.984 1.00 48.81 187 GLN A O 1
ATOM 1448 N N . VAL A 1 188 ? 16.332 11.683 21.070 1.00 38.91 188 VAL A N 1
ATOM 1449 C CA . VAL A 1 188 ? 17.499 12.536 21.380 1.00 38.91 188 VAL A CA 1
ATOM 1450 C C . VAL A 1 188 ? 17.127 13.760 22.228 1.00 38.91 188 VAL A C 1
ATOM 1452 O O . VAL A 1 188 ? 17.974 14.285 22.936 1.00 38.91 188 VAL A O 1
ATOM 1455 N N . ILE A 1 189 ? 15.866 14.208 22.225 1.00 44.81 189 ILE A N 1
ATOM 1456 C CA . ILE A 1 189 ? 15.484 15.466 22.902 1.00 44.81 189 ILE A CA 1
ATOM 1457 C C . ILE A 1 189 ? 14.963 15.257 24.328 1.00 44.81 189 ILE A C 1
ATOM 1459 O O . ILE A 1 189 ? 14.875 16.221 25.086 1.00 44.81 189 ILE A O 1
ATOM 1463 N N . LYS A 1 190 ? 14.579 14.028 24.704 1.00 43.12 190 LYS A N 1
ATOM 1464 C CA . LYS A 1 190 ? 13.929 13.777 26.002 1.00 43.12 190 LYS A CA 1
ATOM 1465 C C . LYS A 1 190 ? 14.880 13.318 27.113 1.00 43.12 190 LYS A C 1
ATOM 1467 O O . LYS A 1 190 ? 14.535 13.497 28.269 1.00 43.12 190 LYS A O 1
ATOM 1472 N N . MET A 1 191 ? 16.092 12.854 26.792 1.00 36.59 191 MET A N 1
ATOM 1473 C CA . MET A 1 191 ? 17.133 12.632 27.814 1.00 36.59 191 MET A CA 1
ATOM 1474 C C . MET A 1 191 ? 17.886 13.918 28.195 1.00 36.59 191 MET A C 1
ATOM 1476 O O . MET A 1 191 ? 18.576 13.939 29.201 1.00 36.59 191 MET A O 1
ATOM 1480 N N . SER A 1 192 ? 17.739 15.012 27.439 1.00 41.75 192 SER A N 1
ATOM 1481 C CA . SER A 1 192 ? 18.430 16.283 27.724 1.00 41.75 192 SER A CA 1
ATOM 1482 C C . SER A 1 192 ? 17.647 17.238 28.634 1.00 41.75 192 SER A C 1
ATOM 1484 O O . SER A 1 192 ? 18.050 18.388 28.780 1.00 41.75 192 SER A O 1
ATOM 1486 N N . LYS A 1 193 ? 16.502 16.823 29.196 1.00 47.47 193 LYS A N 1
ATOM 1487 C CA . LYS A 1 193 ? 15.645 17.701 30.014 1.00 47.47 193 LYS A CA 1
ATOM 1488 C C . LYS A 1 193 ? 15.137 17.046 31.303 1.00 47.47 193 LYS A C 1
ATOM 1490 O O . LYS A 1 193 ? 14.009 17.299 31.704 1.00 47.47 193 LYS A O 1
ATOM 1495 N N . GLU A 1 194 ? 15.965 16.222 31.937 1.00 50.88 194 GLU A N 1
ATOM 1496 C CA . GLU A 1 194 ? 15.767 15.785 33.333 1.00 50.88 194 GLU A CA 1
ATOM 1497 C C . GLU A 1 194 ? 17.065 15.848 34.170 1.00 50.88 194 GLU A C 1
ATOM 1499 O O . GLU A 1 194 ? 17.059 15.455 35.327 1.00 50.88 194 GLU A O 1
ATOM 1504 N N . GLU A 1 195 ? 18.166 16.411 33.647 1.00 52.00 195 GLU A N 1
ATOM 1505 C CA . GLU A 1 195 ? 19.434 16.580 34.392 1.00 52.00 195 GLU A CA 1
ATOM 1506 C C . GLU A 1 195 ? 19.639 17.993 34.988 1.00 52.00 195 GLU A C 1
ATOM 1508 O O . GLU A 1 195 ? 20.732 18.325 35.434 1.00 52.00 195 GLU A O 1
ATOM 1513 N N . GLU A 1 196 ? 18.599 18.838 35.035 1.00 52.81 196 GLU A N 1
ATOM 1514 C CA . GLU A 1 196 ? 18.668 20.178 35.660 1.00 52.81 196 GLU A CA 1
ATOM 1515 C C . GLU A 1 196 ? 17.621 20.388 36.774 1.00 52.81 196 GLU A C 1
ATOM 1517 O O . GLU A 1 196 ? 17.229 21.515 37.063 1.00 52.81 196 GLU A O 1
ATOM 1522 N N . GLU A 1 197 ? 17.158 19.314 37.424 1.00 49.72 197 GLU A N 1
ATOM 1523 C CA . GLU A 1 197 ? 16.376 19.427 38.666 1.00 49.72 197 GLU A CA 1
ATOM 1524 C C . GLU A 1 197 ? 16.605 18.247 39.632 1.00 49.72 197 GLU A C 1
ATOM 1526 O O . GLU A 1 197 ? 15.664 17.692 40.179 1.00 49.72 197 GLU A O 1
ATOM 1531 N N . GLU A 1 198 ? 17.858 17.872 39.901 1.00 46.78 198 GLU A N 1
ATOM 1532 C CA . GLU A 1 198 ? 18.199 17.291 41.211 1.00 46.78 198 GLU A CA 1
ATOM 1533 C C . GLU A 1 198 ? 19.622 17.698 41.620 1.00 46.78 198 GLU A C 1
ATOM 1535 O O . GLU A 1 198 ? 20.621 17.065 41.296 1.00 46.78 198 GLU A O 1
ATOM 1540 N N . LYS A 1 199 ? 19.652 18.879 42.238 1.00 40.38 199 LYS A N 1
ATOM 1541 C CA . LYS A 1 199 ? 20.549 19.367 43.293 1.00 40.38 199 LYS A CA 1
ATOM 1542 C C . LYS A 1 199 ? 21.595 18.399 43.866 1.00 40.38 199 LYS A C 1
ATOM 1544 O O . LYS A 1 199 ? 21.202 17.363 44.442 1.00 40.38 199 LYS A O 1
#

Organism: Nicotiana tabacum (NCBI:txid4097)

Sequence (199 aa):
MAAMNNMLMMLMVAAILFCSHQQVATAREVVVADDRNELQLLWPWEIPCYLTWPFPWPPPPPWPCPPPRPRPRPRPRPCPSPPPPPRPRPCPSPPPPPQPRPRPSPPPPPPPSPPPPAPSSSCSASDQAKVKKCMFNTPKIDECCPTFKSILGTSCPCYKYAEDLDNQVLITLEAYCDVDSPCKGVQVIKMSKEEEEEK

Radius of gyration: 46.41 Å; chains: 1; bounding box: 80×62×126 Å

Secondary structure (DSSP, 8-state):
-HHHHHHHHHHHHHHHHHHHHHHHHGGGS-S------------S----S--------PPPPPPPPPPPPPPPPPPPPPPPPPPPPPPPPPPPPPPPPPPPPPPPPPPPPPPPPPPPPP--SS--HHHHHHHHHHHHT-S-GGGTHHHHHHHTTT-HHHHHHHHHH-HHHHHHHHHHHT---S-TT-TTTSTTSSSSS--

Foldseek 3Di:
DVVVVVVVVVVVVVVVVVVVVVVVVVVPPPDDPPDDDDDPDDDPPDPDPPPDDDDDDDDDDDDDDDDDDDDDDDDDDDDDDDDDDDDDDDDDDDDDDDDDDDDPDDDDDDDDDDPDDPPPPAADPVLLVLLVCLLPVDPDNVVSLVSCQVRQLPDLRSVVSSCVVPVVSSVVSCVVSVRDGPPPDDVVPVVVPPPPPDD